Protein AF-A0A5D4G342-F1 (afdb_monomer)

Secondary structure (DSSP, 8-state):
---------------------------------------------------S-PPTT--HHHHHHHHHHHHHHHTPPPSSTTTT-TTHHHHHHHHHT-SSEEEEE--TT--S-EEEEEE-GGG-SEEE--GGGT--EEEEEE-SS--S-HHHHHHHHHHHHTTPPTT-EES-----S-PPPGGGTS-TT--PPEEE-SSSGGG--HHHHT-HHHHHHHHHHHTTPPPEEEEPSSSSSEEEEE--SSSEEEEEEB-S-HHHHHHHHHHHHHTT--SSSTT-EEEEEEEETTEEEEEEEE-TTS-GGGGHHHHHHHHHHHHHHHH-------HHHHHHHHHHHHTBPPP-

Nearest PDB structures (foldseek):
  1xkp-assembly1_B  TM=5.620E-01  e=3.526E-02  Yersinia pestis
  4akx-assembly1_A  TM=5.162E-01  e=2.508E-01  Pseudomonas aeruginosa
  5oxg-assembly1_A  TM=5.882E-01  e=4.216E-01  Homo sapiens
  7c2v-assembly1_C  TM=6.005E-01  e=5.013E-01  Homo sapiens
  3my0-assembly13_M  TM=6.321E-01  e=8.426E-01  Homo sapiens

Solvent-accessible surface area (backbone atoms only — not comparable to full-atom values): 20408 Å² total; per-residue (Å²): 133,84,79,90,81,86,86,90,83,90,88,87,90,86,90,86,85,80,92,87,82,88,84,90,86,82,89,89,87,86,84,85,88,84,82,92,76,88,75,89,75,81,79,74,78,77,74,78,89,77,87,78,88,67,66,90,93,50,53,74,67,52,51,54,48,50,52,51,48,51,53,49,57,73,68,51,62,58,60,43,57,41,78,78,32,69,43,28,33,48,55,52,38,35,41,70,68,49,68,38,37,38,29,64,48,73,46,66,86,52,97,62,62,32,30,44,28,14,56,39,84,92,27,22,16,27,37,24,36,36,63,93,79,69,39,38,35,40,34,30,59,30,45,79,63,72,56,75,34,65,39,47,19,51,20,27,36,56,58,50,54,64,72,55,49,62,58,36,72,38,66,73,31,52,54,87,82,80,54,65,62,45,70,73,36,31,66,39,76,52,79,63,71,72,49,72,40,84,49,66,67,87,73,60,47,79,74,47,66,74,33,69,71,55,43,57,53,47,50,59,52,34,76,68,45,52,54,61,47,75,45,66,72,82,52,83,50,32,40,33,33,38,38,84,78,87,45,14,33,39,43,32,27,35,81,54,57,51,67,57,45,49,52,11,52,10,46,37,40,50,72,71,55,58,43,47,52,89,79,40,39,65,65,32,30,34,69,56,69,64,27,34,29,47,31,29,40,33,65,60,89,55,64,66,65,73,46,29,66,20,46,35,54,39,40,53,52,40,52,55,40,58,70,55,78,76,88,66,75,52,76,56,26,49,51,30,35,53,51,48,61,73,35,51,48,84,83,130

Structure (mmCIF, N/CA/C/O backbone):
data_AF-A0A5D4G342-F1
#
_entry.id   AF-A0A5D4G342-F1
#
loop_
_atom_site.group_PDB
_atom_site.id
_atom_site.type_symbol
_atom_site.label_atom_id
_atom_site.label_alt_id
_atom_site.label_comp_id
_atom_site.label_asym_id
_atom_site.label_entity_id
_atom_site.label_seq_id
_atom_site.pdbx_PDB_ins_code
_atom_site.Cartn_x
_atom_site.Cartn_y
_atom_site.Cartn_z
_atom_site.occupancy
_atom_site.B_iso_or_equiv
_atom_site.auth_seq_id
_atom_site.auth_comp_id
_atom_site.auth_asym_id
_atom_site.auth_atom_id
_atom_site.pdbx_PDB_model_num
ATOM 1 N N . MET A 1 1 ? 35.944 14.560 61.838 1.00 39.38 1 MET A N 1
ATOM 2 C CA . MET A 1 1 ? 37.005 15.108 60.966 1.00 39.38 1 MET A CA 1
ATOM 3 C C . MET A 1 1 ? 36.463 15.002 59.551 1.00 39.38 1 MET A C 1
ATOM 5 O O . MET A 1 1 ? 36.270 13.889 59.100 1.00 39.38 1 MET A O 1
ATOM 9 N N . GLY A 1 2 ? 35.846 16.051 59.004 1.00 36.53 2 GLY A N 1
ATOM 10 C CA . GLY A 1 2 ? 36.540 17.198 58.395 1.00 36.53 2 GLY A CA 1
ATOM 11 C C . GLY A 1 2 ? 36.906 16.783 56.964 1.00 36.53 2 GLY A C 1
ATOM 12 O O . GLY A 1 2 ? 37.581 15.782 56.805 1.00 36.53 2 GLY A O 1
ATOM 13 N N . GLY A 1 3 ? 36.445 17.389 55.881 1.00 31.03 3 GLY A N 1
ATOM 14 C CA . GLY A 1 3 ? 36.008 18.755 55.665 1.00 31.03 3 GLY A CA 1
ATOM 15 C C . GLY A 1 3 ? 36.681 19.211 54.369 1.00 31.03 3 GLY A C 1
ATOM 16 O O . GLY A 1 3 ? 37.895 19.319 54.345 1.00 31.03 3 GLY A O 1
ATOM 17 N N . ASP A 1 4 ? 35.863 19.449 53.346 1.00 32.59 4 ASP A N 1
ATOM 18 C CA . ASP A 1 4 ? 35.919 20.607 52.447 1.00 32.59 4 ASP A CA 1
ATOM 19 C C . ASP A 1 4 ? 37.114 20.840 51.473 1.00 32.59 4 ASP A C 1
ATOM 21 O O . ASP A 1 4 ? 38.287 20.699 51.801 1.00 32.59 4 ASP A O 1
ATOM 25 N N . LYS A 1 5 ? 36.729 21.388 50.305 1.00 34.03 5 LYS A N 1
ATOM 26 C CA . LYS A 1 5 ? 37.470 22.247 49.344 1.00 34.03 5 LYS A CA 1
ATOM 27 C C . LYS A 1 5 ? 38.291 21.668 48.168 1.00 34.03 5 LYS A C 1
ATOM 29 O O . LYS A 1 5 ? 39.434 21.247 48.284 1.00 34.03 5 LYS A O 1
ATOM 34 N N . LEU A 1 6 ? 37.703 21.887 46.980 1.00 37.81 6 LEU A N 1
ATOM 35 C CA . LEU A 1 6 ? 38.266 22.475 45.736 1.00 37.81 6 LEU A CA 1
ATOM 36 C C . LEU A 1 6 ? 39.503 23.394 45.939 1.00 37.81 6 LEU A C 1
ATOM 38 O O . LEU A 1 6 ? 39.528 24.090 46.958 1.00 37.81 6 LEU A O 1
ATOM 42 N N . PRO A 1 7 ? 40.438 23.567 44.957 1.00 45.03 7 PRO A N 1
ATOM 43 C CA . PRO A 1 7 ? 40.167 24.430 43.780 1.00 45.03 7 PRO A CA 1
ATOM 44 C C . PRO A 1 7 ? 40.971 24.242 42.453 1.00 45.03 7 PRO A C 1
ATOM 46 O O . PRO A 1 7 ? 42.112 23.811 42.435 1.00 45.03 7 PRO A O 1
ATOM 49 N N . ARG A 1 8 ? 40.337 24.744 41.371 1.00 30.75 8 ARG A N 1
ATOM 50 C CA . ARG A 1 8 ? 40.802 25.626 40.255 1.00 30.75 8 ARG A CA 1
ATOM 51 C C . ARG A 1 8 ? 41.994 25.275 39.328 1.00 30.75 8 ARG A C 1
ATOM 53 O O . ARG A 1 8 ? 43.126 25.164 39.772 1.00 30.75 8 ARG A O 1
ATOM 60 N N . GLY A 1 9 ? 41.740 25.479 38.020 1.00 29.52 9 GLY A N 1
ATOM 61 C CA . GLY A 1 9 ? 42.645 26.163 37.065 1.00 29.52 9 GLY A CA 1
ATOM 62 C C . GLY A 1 9 ? 42.636 25.597 35.630 1.00 29.52 9 GLY A C 1
ATOM 63 O O . GLY A 1 9 ? 43.302 24.606 35.395 1.00 29.52 9 GLY A O 1
ATOM 64 N N . GLY A 1 10 ? 41.831 26.134 34.692 1.00 28.22 10 GLY A N 1
ATOM 65 C CA . GLY A 1 10 ? 42.286 26.925 33.510 1.00 28.22 10 GLY A CA 1
ATOM 66 C C . GLY A 1 10 ? 42.326 26.056 32.227 1.00 28.22 10 GLY A C 1
ATOM 67 O O . GLY A 1 10 ? 42.572 24.871 32.347 1.00 28.22 10 GLY A O 1
ATOM 68 N N . CYS A 1 11 ? 42.095 26.468 30.972 1.00 26.95 11 CYS A N 1
ATOM 69 C CA . CYS A 1 11 ? 41.910 27.741 30.260 1.00 26.95 11 CYS A CA 1
ATOM 70 C C . CYS A 1 11 ? 41.401 27.413 28.816 1.00 26.95 11 CYS A C 1
ATOM 72 O O . CYS A 1 11 ? 41.626 26.296 28.358 1.00 26.95 11 CYS A O 1
ATOM 74 N N . GLY A 1 12 ? 40.786 28.361 28.082 1.00 28.66 12 GLY A N 1
ATOM 75 C CA . GLY A 1 12 ? 40.505 28.248 26.625 1.00 28.66 12 GLY A CA 1
ATOM 76 C C . GLY A 1 12 ? 39.089 28.689 26.199 1.00 28.66 12 GLY A C 1
ATOM 77 O O . GLY A 1 12 ? 38.208 27.851 26.087 1.00 28.66 12 GLY A O 1
ATOM 78 N N . LEU A 1 13 ? 38.715 29.975 26.206 1.00 29.16 13 LEU A N 1
ATOM 79 C CA . LEU A 1 13 ? 38.946 31.041 25.205 1.00 29.16 13 LEU A CA 1
ATOM 80 C C . LEU A 1 13 ? 38.132 30.908 23.891 1.00 29.16 13 LEU A C 1
ATOM 82 O O . LEU A 1 13 ? 38.508 30.150 23.009 1.00 29.16 13 LEU A O 1
ATOM 86 N N . ALA A 1 14 ? 37.096 31.742 23.713 1.00 31.20 14 ALA A N 1
ATOM 87 C CA . ALA A 1 14 ? 36.695 32.294 22.408 1.00 31.20 14 ALA A CA 1
ATOM 88 C C . ALA A 1 14 ? 35.805 33.539 22.586 1.00 31.20 14 ALA A C 1
ATOM 90 O O . ALA A 1 14 ? 34.925 33.588 23.443 1.00 31.20 14 ALA A O 1
ATOM 91 N N . ALA A 1 15 ? 36.101 34.566 21.794 1.00 31.34 15 ALA A N 1
ATOM 92 C CA . ALA A 1 15 ? 35.833 35.972 22.055 1.00 31.34 15 ALA A CA 1
ATOM 93 C C . ALA A 1 15 ? 34.436 36.475 21.641 1.00 31.34 15 ALA A C 1
ATOM 95 O O . ALA A 1 15 ? 33.873 36.087 20.622 1.00 31.34 15 ALA A O 1
ATOM 96 N N . LYS A 1 16 ? 33.953 37.461 22.407 1.00 31.47 16 LYS A N 1
ATOM 97 C CA . LYS A 1 16 ? 32.873 38.404 22.087 1.00 31.47 16 LYS A CA 1
ATOM 98 C C . LYS A 1 16 ? 33.498 39.799 22.001 1.00 31.47 16 LYS A C 1
ATOM 100 O O . LYS A 1 16 ? 34.091 40.232 22.980 1.00 31.47 16 LYS A O 1
ATOM 105 N N . LEU A 1 17 ? 33.320 40.511 20.892 1.00 32.34 17 LEU A N 1
ATOM 106 C CA . LEU A 1 17 ? 33.540 41.960 20.725 1.00 32.34 17 LEU A CA 1
ATOM 107 C C . LEU A 1 17 ? 32.632 42.377 19.551 1.00 32.34 17 LEU A C 1
ATOM 109 O O . LEU A 1 17 ? 32.597 41.690 18.542 1.00 32.34 17 LEU A O 1
ATOM 113 N N . GLY A 1 18 ? 31.796 43.411 19.583 1.00 29.30 18 GLY A N 1
ATOM 114 C CA . GLY A 1 18 ? 31.825 44.631 20.380 1.00 29.30 18 GLY A CA 1
ATOM 115 C C . GLY A 1 18 ? 31.893 45.823 19.418 1.00 29.30 18 GLY A C 1
ATOM 116 O O . GLY A 1 18 ? 32.952 46.122 18.885 1.00 29.30 18 GLY A O 1
ATOM 117 N N . ARG A 1 19 ? 30.751 46.483 19.167 1.00 32.22 19 ARG A N 1
ATOM 118 C CA . ARG A 1 19 ? 30.629 47.741 18.396 1.00 32.22 19 ARG A CA 1
ATOM 119 C C . ARG A 1 19 ? 31.583 48.823 18.924 1.00 32.22 19 ARG A C 1
ATOM 121 O O . ARG A 1 19 ? 31.608 49.021 20.135 1.00 32.22 19 ARG A O 1
ATOM 128 N N . ARG A 1 20 ? 32.120 49.681 18.040 1.00 29.53 20 ARG A N 1
ATOM 129 C CA . ARG A 1 20 ? 32.077 51.154 18.206 1.00 29.53 20 ARG A CA 1
ATOM 130 C C . ARG A 1 20 ? 32.478 51.931 16.945 1.00 29.53 20 ARG A C 1
ATOM 132 O O . ARG A 1 20 ? 33.149 51.426 16.059 1.00 29.53 20 ARG A O 1
ATOM 139 N N . ARG A 1 21 ? 31.948 53.155 16.904 1.00 29.44 21 ARG A N 1
ATOM 140 C CA . ARG A 1 21 ? 31.953 54.173 15.847 1.00 29.44 21 ARG A CA 1
ATOM 141 C C . ARG A 1 21 ? 33.219 55.041 15.879 1.00 29.44 21 ARG A C 1
ATOM 143 O O . ARG A 1 21 ? 33.689 55.345 16.967 1.00 29.44 21 ARG A O 1
ATOM 150 N N . GLY A 1 22 ? 33.541 55.610 14.713 1.00 27.33 22 GLY A N 1
ATOM 151 C CA . GLY A 1 22 ? 33.894 57.029 14.545 1.00 27.33 22 GLY A CA 1
ATOM 152 C C . GLY A 1 22 ? 35.383 57.383 14.571 1.00 27.33 22 GLY A C 1
ATOM 153 O O . GLY A 1 22 ? 36.101 56.963 15.467 1.00 27.33 22 GLY A O 1
ATOM 154 N N . GLY A 1 23 ? 35.815 58.225 13.624 1.00 27.91 23 GLY A N 1
ATOM 155 C CA . GLY A 1 23 ? 37.120 58.891 13.697 1.00 27.91 23 GLY A CA 1
ATOM 156 C C . GLY A 1 23 ? 37.683 59.382 12.363 1.00 27.91 23 GLY A C 1
ATOM 157 O O . GLY A 1 23 ? 38.411 58.667 11.697 1.00 27.91 23 GLY A O 1
ATOM 158 N N . SER A 1 24 ? 37.324 60.617 12.027 1.00 29.62 24 SER A N 1
ATOM 159 C CA . SER A 1 24 ? 37.907 61.594 11.088 1.00 29.62 24 SER A CA 1
ATOM 160 C C . SER A 1 24 ? 39.421 61.586 10.785 1.00 29.62 24 SER A C 1
ATOM 162 O O . SER A 1 24 ? 40.240 61.370 11.673 1.00 29.62 24 SER A O 1
ATOM 164 N N . GLY A 1 25 ? 39.752 62.089 9.587 1.00 27.88 25 GLY A N 1
ATOM 165 C CA . GLY A 1 25 ? 41.025 62.725 9.194 1.00 27.88 25 GLY A CA 1
ATOM 166 C C . GLY A 1 25 ? 41.316 62.453 7.710 1.00 27.88 25 GLY A C 1
ATOM 167 O O . GLY A 1 25 ? 41.029 61.363 7.244 1.00 27.88 25 GLY A O 1
ATOM 168 N N . LEU A 1 26 ? 41.843 63.331 6.860 1.00 28.28 26 LEU A N 1
ATOM 169 C CA . LEU A 1 26 ? 42.228 64.735 6.921 1.00 28.28 26 LEU A CA 1
ATOM 170 C C . LEU A 1 26 ? 42.349 65.213 5.452 1.00 28.28 26 LEU A C 1
ATOM 172 O O . LEU A 1 26 ? 42.608 64.433 4.540 1.00 28.28 26 LEU A O 1
ATOM 176 N N . VAL A 1 27 ? 42.134 66.508 5.262 1.00 28.78 27 VAL A N 1
ATOM 177 C CA . VAL A 1 27 ? 42.169 67.323 4.039 1.00 28.78 27 VAL A CA 1
ATOM 178 C C . VAL A 1 27 ? 43.527 67.321 3.320 1.00 28.78 27 VAL A C 1
ATOM 180 O O . VAL A 1 27 ? 44.551 67.397 3.986 1.00 28.78 27 VAL A O 1
ATOM 183 N N . LEU A 1 28 ? 43.523 67.434 1.980 1.00 27.17 28 LEU A N 1
ATOM 184 C CA . LEU A 1 28 ? 44.531 68.190 1.214 1.00 27.17 28 LEU A CA 1
ATOM 185 C C . LEU A 1 28 ? 43.895 68.818 -0.047 1.00 27.17 28 LEU A C 1
ATOM 187 O O . LEU A 1 28 ? 43.311 68.149 -0.892 1.00 27.17 28 LEU A O 1
ATOM 191 N N . ARG A 1 29 ? 43.992 70.149 -0.114 1.00 26.84 29 ARG A N 1
ATOM 192 C CA . ARG A 1 29 ? 43.545 71.098 -1.154 1.00 26.84 29 ARG A CA 1
ATOM 193 C C . ARG A 1 29 ? 44.849 71.620 -1.790 1.00 26.84 29 ARG A C 1
ATOM 195 O O . ARG A 1 29 ? 45.792 71.855 -1.047 1.00 26.84 29 ARG A O 1
ATOM 202 N N . TRP A 1 30 ? 45.036 71.741 -3.103 1.00 26.97 30 TRP A N 1
ATOM 203 C CA . TRP A 1 30 ? 44.614 72.843 -3.984 1.00 26.97 30 TRP A CA 1
ATOM 204 C C . TRP A 1 30 ? 45.249 72.611 -5.369 1.00 26.97 30 TRP A C 1
ATOM 206 O O . TRP A 1 30 ? 46.401 72.195 -5.439 1.00 26.97 30 TRP A O 1
ATOM 216 N N . GLY A 1 31 ? 44.585 73.024 -6.451 1.00 27.52 31 GLY A N 1
ATOM 217 C CA . GLY A 1 31 ? 45.226 73.141 -7.766 1.00 27.52 31 GLY A CA 1
ATOM 218 C C . GLY A 1 31 ? 44.284 73.673 -8.839 1.00 27.52 31 GLY A C 1
ATOM 219 O O . GLY A 1 31 ? 43.362 72.988 -9.247 1.00 27.52 31 GLY A O 1
ATOM 220 N N . ARG A 1 32 ? 44.494 74.927 -9.236 1.00 31.27 32 ARG A N 1
ATOM 221 C CA . ARG A 1 32 ? 43.650 75.781 -10.085 1.00 31.27 32 ARG A CA 1
ATOM 222 C C . ARG A 1 32 ? 43.421 75.257 -11.517 1.00 31.27 32 ARG A C 1
ATOM 224 O O . ARG A 1 32 ? 44.376 74.926 -12.198 1.00 31.27 32 ARG A O 1
ATOM 231 N N . GLY A 1 33 ? 42.164 75.367 -11.962 1.00 28.83 33 GLY A N 1
ATOM 232 C CA . GLY A 1 33 ? 41.741 76.044 -13.198 1.00 28.83 33 GLY A CA 1
ATOM 233 C C . GLY A 1 33 ? 42.133 75.452 -14.553 1.00 28.83 33 GLY A C 1
ATOM 234 O O . GLY A 1 33 ? 43.283 75.557 -14.945 1.00 28.83 33 GLY A O 1
ATOM 235 N N . LEU A 1 34 ? 41.140 75.008 -15.333 1.00 32.22 34 LEU A N 1
ATOM 236 C CA . LEU A 1 34 ? 41.034 75.315 -16.767 1.00 32.22 34 LEU A CA 1
ATOM 237 C C . LEU A 1 34 ? 39.662 74.913 -17.333 1.00 32.22 34 LEU A C 1
ATOM 239 O O . LEU A 1 34 ? 38.942 74.082 -16.792 1.00 32.22 34 LEU A O 1
ATOM 243 N N . SER A 1 35 ? 39.318 75.636 -18.392 1.00 31.62 35 SER A N 1
ATOM 244 C CA . SER A 1 35 ? 38.003 75.907 -18.964 1.00 31.62 35 SER A CA 1
ATOM 245 C C . SER A 1 35 ? 37.305 74.720 -19.639 1.00 31.62 35 SER A C 1
ATOM 247 O O . SER A 1 35 ? 37.927 73.829 -20.214 1.00 31.62 35 SER A O 1
ATOM 249 N N . VAL A 1 36 ? 35.974 74.801 -19.619 1.00 36.84 36 VAL A N 1
ATOM 250 C CA . VAL A 1 36 ? 34.997 73.965 -20.315 1.00 36.84 36 VAL A CA 1
ATOM 251 C C . VAL A 1 36 ? 35.250 73.966 -21.828 1.00 36.84 36 VAL A C 1
ATOM 253 O O . VAL A 1 36 ? 35.180 75.003 -22.485 1.00 36.84 36 VAL A O 1
ATOM 256 N N . ARG A 1 37 ? 35.424 72.77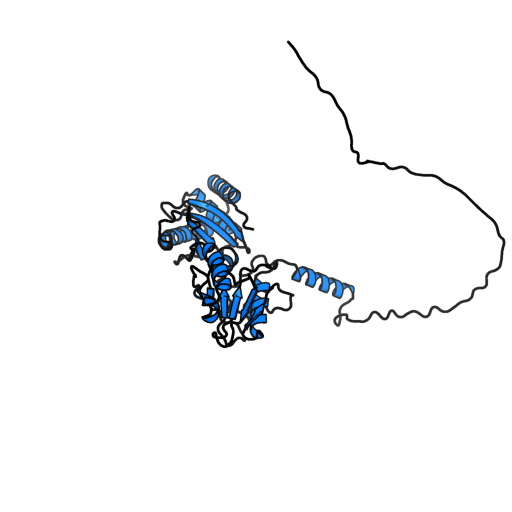5 -22.412 1.00 33.19 37 ARG A N 1
ATOM 257 C CA . ARG A 1 37 ? 35.037 72.505 -23.803 1.00 33.19 37 ARG A CA 1
ATOM 258 C C . ARG A 1 37 ? 34.112 71.299 -23.841 1.00 33.19 37 ARG A C 1
ATOM 260 O O . ARG A 1 37 ? 34.504 70.163 -23.601 1.00 33.19 37 ARG A O 1
ATOM 267 N N . GLN A 1 38 ? 32.857 71.600 -24.136 1.00 39.16 38 GLN A N 1
ATOM 268 C CA . GLN A 1 38 ? 31.782 70.660 -24.387 1.00 39.16 38 GLN A CA 1
ATOM 269 C C . GLN A 1 38 ? 32.051 69.927 -25.707 1.00 39.16 38 GLN A C 1
ATOM 271 O O . GLN A 1 38 ? 31.844 70.487 -26.781 1.00 39.16 38 GLN A O 1
ATOM 276 N N . VAL A 1 39 ? 32.499 68.673 -25.635 1.00 32.50 39 VAL A N 1
ATOM 277 C CA . VAL A 1 39 ? 32.471 67.755 -26.780 1.00 32.50 39 VAL A CA 1
ATOM 278 C C . VAL A 1 39 ? 31.21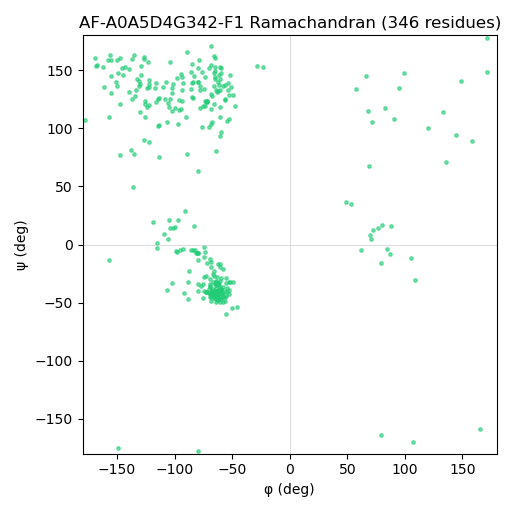6 66.899 -26.644 1.00 32.50 39 VAL A C 1
ATOM 280 O O . VAL A 1 39 ? 31.144 65.993 -25.817 1.00 32.50 39 VAL A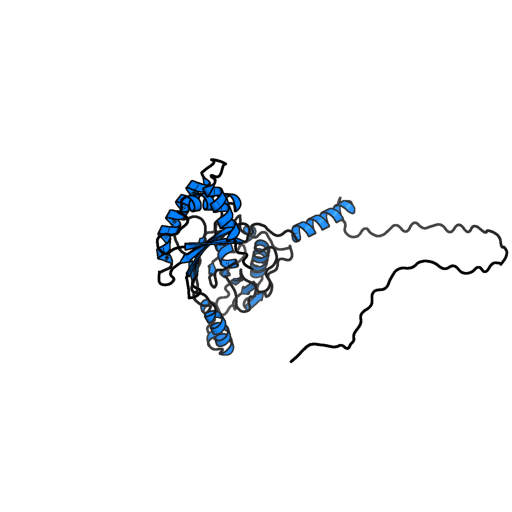 O 1
ATOM 283 N N . ARG A 1 40 ? 30.193 67.212 -27.447 1.00 38.66 40 ARG A N 1
ATOM 284 C CA . ARG A 1 40 ? 29.076 66.298 -27.708 1.00 38.66 40 ARG A CA 1
ATOM 285 C C . ARG A 1 40 ? 29.626 65.122 -28.515 1.00 38.66 40 ARG A C 1
ATOM 287 O O . ARG A 1 40 ? 29.873 65.275 -29.706 1.00 38.66 40 ARG A O 1
ATOM 294 N N . ILE A 1 41 ? 29.781 63.965 -27.879 1.00 35.53 41 ILE A N 1
ATOM 295 C CA . ILE A 1 41 ? 29.834 62.683 -28.584 1.00 35.53 41 ILE A CA 1
ATOM 296 C C . ILE A 1 41 ? 28.468 62.031 -28.394 1.00 35.53 41 ILE A C 1
ATOM 298 O O . ILE A 1 41 ? 28.028 61.754 -27.279 1.00 35.53 41 ILE A O 1
ATOM 302 N N . SER A 1 42 ? 27.777 61.889 -29.515 1.00 34.81 42 SER A N 1
ATOM 303 C CA . SER A 1 42 ? 26.490 61.237 -29.708 1.00 34.81 42 SER A CA 1
ATOM 304 C C . SER A 1 42 ? 26.457 59.868 -29.025 1.00 34.81 42 SER A C 1
ATOM 306 O O . SER A 1 42 ? 27.217 58.965 -29.374 1.00 34.81 42 SER A O 1
ATOM 308 N N . SER A 1 43 ? 25.545 59.686 -28.068 1.00 35.16 43 SER A N 1
ATOM 309 C CA . SER A 1 43 ? 25.217 58.360 -27.561 1.00 35.16 43 SER A CA 1
ATOM 310 C C . SER A 1 43 ? 24.466 57.603 -28.655 1.00 35.16 43 SER A C 1
ATOM 312 O O . SER A 1 43 ? 23.276 57.801 -28.891 1.00 35.16 43 SER A O 1
ATOM 314 N N . VAL A 1 44 ? 25.167 56.711 -29.353 1.00 38.97 44 VAL A N 1
ATOM 315 C CA . VAL A 1 44 ? 24.503 55.639 -30.093 1.00 38.97 44 VAL A CA 1
ATOM 316 C C . VAL A 1 44 ? 23.747 54.824 -29.051 1.00 38.97 44 VAL A C 1
ATOM 318 O O . VAL A 1 44 ? 24.355 54.164 -28.206 1.00 38.97 44 VAL A O 1
ATOM 321 N N . ALA A 1 45 ? 22.418 54.913 -29.067 1.00 39.78 45 ALA A N 1
ATOM 322 C CA . ALA A 1 45 ? 21.570 54.056 -28.261 1.00 39.78 45 ALA A CA 1
ATOM 323 C C . ALA A 1 45 ? 21.937 52.603 -28.586 1.00 39.78 45 ALA A C 1
ATOM 325 O O . ALA A 1 45 ? 21.613 52.094 -29.661 1.00 39.78 45 ALA A O 1
ATOM 326 N N . LYS A 1 46 ? 22.636 51.928 -27.664 1.00 39.91 46 LYS A N 1
ATOM 327 C CA . LYS A 1 46 ? 22.777 50.473 -27.689 1.00 39.91 46 LYS A CA 1
ATOM 328 C C . LYS A 1 46 ? 21.364 49.909 -27.580 1.00 39.91 46 LYS A C 1
ATOM 330 O O . LYS A 1 46 ? 20.835 49.748 -26.482 1.00 39.91 46 LYS A O 1
ATOM 335 N N . LYS A 1 47 ? 20.737 49.632 -28.729 1.00 38.56 47 LYS A N 1
ATOM 336 C CA . LYS A 1 47 ? 19.570 48.754 -28.815 1.00 38.56 47 LYS A CA 1
ATOM 337 C C . LYS A 1 47 ? 19.982 47.466 -28.114 1.00 38.56 47 LYS A C 1
ATOM 339 O O . LYS A 1 47 ? 20.854 46.743 -28.589 1.00 38.56 47 LYS A O 1
ATOM 344 N N . ASN A 1 48 ? 19.413 47.247 -26.933 1.00 45.12 48 ASN A N 1
ATOM 345 C CA . ASN A 1 48 ? 19.630 46.059 -26.127 1.00 45.12 48 ASN A CA 1
ATOM 346 C C . ASN A 1 48 ? 19.189 44.848 -26.964 1.00 45.12 48 ASN A C 1
ATOM 348 O O . ASN A 1 48 ? 18.003 44.526 -27.017 1.00 45.12 48 ASN A O 1
ATOM 352 N N . LYS A 1 49 ? 20.142 44.188 -27.633 1.00 49.88 49 LYS A N 1
ATOM 353 C CA . LYS A 1 49 ? 19.995 42.827 -28.160 1.00 49.88 49 LYS A CA 1
ATOM 354 C C . LYS A 1 49 ? 19.821 41.890 -26.960 1.00 49.88 49 LYS A C 1
ATOM 356 O O . LYS A 1 49 ? 20.773 41.299 -26.474 1.00 49.88 49 LYS A O 1
ATOM 361 N N . LYS A 1 50 ? 18.606 41.831 -26.423 1.00 47.03 50 LYS A N 1
ATOM 362 C CA . LYS A 1 50 ? 18.157 40.814 -25.460 1.00 47.03 50 LYS A CA 1
ATOM 363 C C . LYS A 1 50 ? 16.759 40.348 -25.851 1.00 47.03 50 LYS A C 1
ATOM 365 O O . LYS A 1 50 ? 15.830 40.402 -25.049 1.00 47.03 50 LYS A O 1
ATOM 370 N N . ASN A 1 51 ? 16.602 40.015 -27.126 1.00 49.94 51 ASN A N 1
ATOM 371 C CA . ASN A 1 51 ? 15.434 39.314 -27.632 1.00 49.94 51 ASN A CA 1
ATOM 372 C C . ASN A 1 51 ? 15.926 37.946 -28.091 1.00 49.94 51 ASN A C 1
ATOM 374 O O . ASN A 1 51 ? 16.192 37.749 -29.269 1.00 49.94 51 ASN A O 1
ATOM 378 N N . GLN A 1 52 ? 16.201 37.078 -27.126 1.00 53.28 52 GLN A N 1
ATOM 379 C CA . GLN A 1 52 ? 16.373 35.657 -27.377 1.00 53.28 52 GLN A CA 1
ATOM 380 C C . GLN A 1 52 ? 15.479 34.964 -26.351 1.00 53.28 52 GLN A C 1
ATOM 382 O O . GLN A 1 52 ? 15.627 35.178 -25.147 1.00 53.28 52 GLN A O 1
ATOM 387 N N . ASP A 1 53 ? 14.467 34.312 -26.916 1.00 57.12 53 ASP A N 1
ATOM 388 C CA . ASP A 1 53 ? 13.548 33.330 -26.346 1.00 57.12 53 ASP A CA 1
ATOM 389 C C . ASP A 1 53 ? 12.540 33.832 -25.303 1.00 57.12 53 ASP A C 1
ATOM 391 O O . ASP A 1 53 ? 12.561 33.490 -24.124 1.00 57.12 53 ASP A O 1
ATOM 395 N N . LEU A 1 54 ? 11.598 34.653 -25.775 1.00 54.94 54 LEU A N 1
ATOM 396 C CA . LEU A 1 54 ? 10.295 34.834 -25.131 1.00 54.94 54 LEU A CA 1
ATOM 397 C C . LEU A 1 54 ? 9.262 34.025 -25.933 1.00 54.94 54 LEU A C 1
ATOM 399 O O . LEU A 1 54 ? 9.231 34.198 -27.153 1.00 54.94 54 LEU A O 1
ATOM 403 N N . PRO A 1 55 ? 8.417 33.193 -25.293 1.00 59.88 55 PRO A N 1
ATOM 404 C CA . PRO A 1 55 ? 7.266 32.580 -25.956 1.00 59.88 55 PRO A CA 1
ATOM 405 C C . PRO A 1 55 ? 6.403 33.660 -26.622 1.00 59.88 55 PRO A C 1
ATOM 407 O O . PRO A 1 55 ? 6.224 34.742 -26.044 1.00 59.88 55 PRO A O 1
ATOM 410 N N . GLU A 1 56 ? 5.905 33.399 -27.835 1.00 61.59 56 GLU A N 1
ATOM 411 C CA . GLU A 1 56 ? 5.171 34.396 -28.622 1.00 61.59 56 GLU A CA 1
ATOM 412 C C . GLU A 1 56 ? 4.022 35.022 -27.810 1.00 61.59 56 GLU A C 1
ATOM 414 O O . GLU A 1 56 ? 3.219 34.338 -27.181 1.00 61.59 56 GLU A O 1
ATOM 419 N N . GLY A 1 57 ? 3.970 36.357 -27.782 1.00 65.50 57 GLY A N 1
ATOM 420 C CA . GLY A 1 57 ? 2.899 37.121 -27.133 1.00 65.50 57 GLY A CA 1
ATOM 421 C C . GLY A 1 57 ? 3.069 37.427 -25.636 1.00 65.50 57 GLY A C 1
ATOM 422 O O . GLY A 1 57 ? 2.311 38.246 -25.116 1.00 65.50 57 GLY A O 1
ATOM 423 N N . MET A 1 58 ? 4.061 36.869 -24.927 1.00 66.50 58 MET A N 1
ATOM 424 C CA . MET A 1 58 ? 4.252 37.154 -23.494 1.00 66.50 58 MET A CA 1
ATOM 425 C C . MET A 1 58 ? 5.235 38.299 -23.212 1.00 66.50 58 MET A C 1
ATOM 427 O O . MET A 1 58 ? 6.371 38.332 -23.689 1.00 66.50 58 MET A O 1
ATOM 431 N N . SER A 1 59 ? 4.847 39.223 -22.324 1.00 78.69 59 SER A N 1
ATOM 432 C CA . SER A 1 59 ? 5.797 40.184 -21.751 1.00 78.69 59 SER A CA 1
ATOM 433 C C . SER A 1 59 ? 6.845 39.465 -20.887 1.00 78.69 59 SER A C 1
ATOM 435 O O . SER A 1 59 ? 6.564 38.447 -20.257 1.00 78.69 59 SER A O 1
ATOM 437 N N . ARG A 1 60 ? 8.054 40.029 -20.748 1.00 72.56 60 ARG A N 1
ATOM 438 C CA . ARG A 1 60 ? 9.130 39.457 -19.902 1.00 72.56 60 ARG A CA 1
ATOM 439 C C . ARG A 1 60 ? 8.700 39.141 -18.467 1.00 72.56 60 ARG A C 1
ATOM 441 O O . ARG A 1 60 ? 9.235 38.223 -17.852 1.00 72.56 60 ARG A O 1
ATOM 448 N N . ARG A 1 61 ? 7.769 39.924 -17.910 1.00 71.25 61 ARG A N 1
ATOM 449 C CA . ARG A 1 61 ? 7.218 39.673 -16.572 1.00 71.25 61 ARG A CA 1
ATOM 450 C C . ARG A 1 61 ? 6.279 38.469 -16.579 1.00 71.25 61 ARG A C 1
ATOM 452 O O . ARG A 1 61 ? 6.384 37.663 -15.666 1.00 71.25 61 ARG A O 1
ATOM 459 N N . GLN A 1 62 ? 5.439 38.319 -17.602 1.00 79.38 62 GLN A N 1
ATOM 460 C CA . GLN A 1 62 ? 4.562 37.156 -17.767 1.00 79.38 62 GLN A CA 1
ATOM 461 C C . GLN A 1 62 ? 5.362 35.876 -18.011 1.00 79.38 62 GLN A C 1
ATOM 463 O O . GLN A 1 62 ? 5.146 34.916 -17.290 1.00 79.38 62 GLN A O 1
ATOM 468 N N . ALA A 1 63 ? 6.363 35.886 -18.898 1.00 78.88 63 ALA A N 1
ATOM 469 C CA . ALA A 1 63 ? 7.227 34.722 -19.123 1.00 78.88 63 ALA A CA 1
ATOM 470 C C . ALA A 1 63 ? 7.991 34.309 -17.849 1.00 78.88 63 ALA A C 1
ATOM 472 O O . ALA A 1 63 ? 8.074 33.132 -17.519 1.00 78.88 63 ALA A O 1
ATOM 473 N N . LYS A 1 64 ? 8.491 35.279 -17.065 1.00 77.19 64 LYS A N 1
ATOM 474 C CA . LYS A 1 64 ? 9.157 35.002 -15.780 1.00 77.19 64 LYS A CA 1
ATOM 475 C C . LYS A 1 64 ? 8.192 34.492 -14.702 1.00 77.19 64 LYS A C 1
ATOM 477 O O . LYS A 1 64 ? 8.594 33.687 -13.867 1.00 77.19 64 LYS A O 1
ATOM 482 N N . LEU A 1 65 ? 6.953 34.984 -14.675 1.00 76.56 65 LEU A N 1
ATOM 483 C CA . LEU A 1 65 ? 5.918 34.504 -13.756 1.00 76.56 65 LEU A CA 1
ATOM 484 C C . LEU A 1 65 ? 5.433 33.106 -14.147 1.00 76.56 65 LEU A C 1
ATOM 486 O O . LEU A 1 65 ? 5.304 32.275 -13.261 1.00 76.56 65 LEU A O 1
ATOM 490 N N . ALA A 1 66 ? 5.256 32.831 -15.440 1.00 77.88 66 ALA A N 1
ATOM 491 C CA . ALA A 1 66 ? 4.918 31.513 -15.967 1.00 77.88 66 ALA A CA 1
ATOM 492 C C . ALA A 1 66 ? 6.036 30.499 -15.695 1.00 77.88 66 ALA A C 1
ATOM 494 O O . ALA A 1 66 ? 5.757 29.428 -15.181 1.00 77.88 66 ALA A O 1
ATOM 495 N N . ALA A 1 67 ? 7.305 30.865 -15.912 1.00 77.75 67 ALA A N 1
ATOM 496 C CA . ALA A 1 67 ? 8.443 30.010 -15.571 1.00 77.75 67 ALA A CA 1
ATOM 497 C C . ALA A 1 67 ? 8.516 29.708 -14.065 1.00 77.75 67 ALA A C 1
ATOM 499 O O . ALA A 1 67 ? 8.743 28.570 -13.680 1.00 77.75 67 ALA A O 1
ATOM 500 N N . ARG A 1 68 ? 8.258 30.701 -13.201 1.00 73.44 68 ARG A N 1
ATOM 501 C CA . ARG A 1 68 ? 8.181 30.490 -11.743 1.00 73.44 68 ARG A CA 1
ATOM 502 C C . ARG A 1 68 ? 6.958 29.687 -11.312 1.00 73.44 68 ARG A C 1
ATOM 504 O O . ARG A 1 68 ? 7.027 28.986 -10.312 1.00 73.44 68 ARG A O 1
ATOM 511 N N . ALA A 1 69 ? 5.833 29.837 -12.004 1.00 73.50 69 ALA A N 1
ATOM 512 C CA . ALA A 1 69 ? 4.637 29.044 -11.755 1.00 73.50 69 ALA A CA 1
ATOM 513 C C . ALA A 1 69 ? 4.870 27.589 -12.172 1.00 73.50 69 ALA A C 1
ATOM 515 O O . ALA A 1 69 ? 4.555 26.701 -11.396 1.00 73.50 69 ALA A O 1
ATOM 516 N N . ALA A 1 70 ? 5.515 27.356 -13.317 1.00 70.75 70 ALA A N 1
ATOM 517 C CA . ALA A 1 70 ? 5.941 26.036 -13.764 1.00 70.75 70 ALA A CA 1
ATOM 518 C C . ALA A 1 70 ? 6.977 25.421 -12.810 1.00 70.75 70 ALA A C 1
ATOM 520 O O . ALA A 1 70 ? 6.850 24.264 -12.448 1.00 70.75 70 ALA A O 1
ATOM 521 N N . GLU A 1 71 ? 7.957 26.191 -12.332 1.00 68.12 71 GLU A N 1
ATOM 522 C CA . GLU A 1 71 ? 8.928 25.738 -11.323 1.00 68.12 71 GLU A CA 1
ATOM 523 C C . GLU A 1 71 ? 8.243 25.375 -9.994 1.00 68.12 71 GLU A C 1
ATOM 525 O O . GLU A 1 71 ? 8.555 24.351 -9.397 1.00 68.12 71 GLU A O 1
ATOM 530 N N . ARG A 1 72 ? 7.263 26.172 -9.546 1.00 65.69 72 ARG A N 1
ATOM 531 C CA . ARG A 1 72 ? 6.464 25.861 -8.350 1.00 65.69 72 ARG A CA 1
ATOM 532 C C . ARG A 1 72 ? 5.565 24.650 -8.535 1.00 65.69 72 ARG A C 1
ATOM 534 O O . ARG A 1 72 ? 5.472 23.867 -7.606 1.00 65.69 72 ARG A O 1
ATOM 541 N N . ALA A 1 73 ? 4.931 24.507 -9.695 1.00 65.25 73 ALA A N 1
ATOM 542 C CA . ALA A 1 73 ? 4.125 23.339 -10.024 1.00 65.25 73 ALA A CA 1
ATOM 543 C C . ALA A 1 73 ? 5.001 22.077 -10.076 1.00 65.25 73 ALA A C 1
ATOM 545 O O . ALA A 1 73 ? 4.634 21.058 -9.513 1.00 65.25 73 ALA A O 1
ATOM 546 N N . LYS A 1 74 ? 6.215 22.170 -10.637 1.00 62.75 74 LYS A N 1
ATOM 547 C CA . LYS A 1 74 ? 7.194 21.071 -10.649 1.00 62.75 74 LYS A CA 1
ATOM 548 C C . LYS A 1 74 ? 7.653 20.647 -9.251 1.00 62.75 74 LYS A C 1
ATOM 550 O O . LYS A 1 74 ? 7.952 19.473 -9.063 1.00 62.75 74 LYS A O 1
ATOM 555 N N . LEU A 1 75 ? 7.724 21.590 -8.308 1.00 63.59 75 LEU A N 1
ATOM 556 C CA . LEU A 1 75 ? 8.115 21.371 -6.907 1.00 63.59 75 LEU A CA 1
ATOM 557 C C . LEU A 1 75 ? 6.923 21.108 -5.971 1.00 63.59 75 LEU A C 1
ATOM 559 O O . LEU A 1 75 ? 7.123 20.908 -4.772 1.00 63.59 75 LEU A O 1
ATOM 563 N N . GLN A 1 76 ? 5.689 21.172 -6.473 1.00 70.62 76 GLN A N 1
ATOM 564 C CA . GLN A 1 76 ? 4.509 20.890 -5.672 1.00 70.62 76 GLN A CA 1
ATOM 565 C C . GLN A 1 76 ? 4.426 19.379 -5.480 1.00 70.62 76 GLN A C 1
ATOM 567 O O . GLN A 1 76 ? 4.348 18.650 -6.461 1.00 70.62 76 GLN A O 1
ATOM 572 N N . ARG A 1 77 ? 4.479 18.935 -4.220 1.00 77.12 77 ARG A N 1
ATOM 573 C CA . ARG A 1 77 ? 4.232 17.537 -3.863 1.00 77.12 77 ARG A CA 1
ATOM 574 C C . ARG A 1 77 ? 2.794 17.172 -4.193 1.00 77.12 77 ARG A C 1
ATOM 576 O O . ARG A 1 77 ? 1.880 17.911 -3.813 1.00 77.12 77 ARG A O 1
ATOM 583 N N . ASP A 1 78 ? 2.621 16.037 -4.848 1.00 80.44 78 ASP A N 1
ATOM 584 C CA . ASP A 1 78 ? 1.329 15.391 -4.976 1.00 80.44 78 ASP A CA 1
ATOM 585 C C . ASP A 1 78 ? 0.858 14.926 -3.594 1.00 80.44 78 ASP A C 1
ATOM 587 O O . ASP A 1 78 ? 1.551 14.190 -2.891 1.00 80.44 78 ASP A O 1
ATOM 591 N N . ALA A 1 79 ? -0.302 15.425 -3.173 1.00 86.00 79 ALA A N 1
ATOM 592 C CA . ALA A 1 79 ? -0.854 15.103 -1.868 1.00 86.00 79 ALA A CA 1
ATOM 593 C C . ALA A 1 79 ? -1.438 13.686 -1.827 1.00 86.00 79 ALA A C 1
ATOM 595 O O . ALA A 1 79 ? -1.466 13.102 -0.748 1.00 86.00 79 ALA A O 1
ATOM 596 N N . ARG A 1 80 ? -1.899 13.150 -2.968 1.00 93.19 80 ARG A N 1
ATOM 597 C CA . ARG A 1 80 ? -2.546 11.836 -3.067 1.00 93.19 80 ARG A CA 1
ATOM 598 C C . ARG A 1 80 ? -2.229 11.194 -4.429 1.00 93.19 80 ARG A C 1
ATOM 600 O O . ARG A 1 80 ? -3.090 11.175 -5.308 1.00 93.19 80 ARG A O 1
ATOM 607 N N . PRO A 1 81 ? -1.003 10.656 -4.588 1.00 93.81 81 PRO A N 1
ATOM 608 C CA . PRO A 1 81 ? -0.449 10.191 -5.861 1.00 93.81 81 PRO A CA 1
ATOM 609 C C . PRO A 1 81 ? -1.340 9.270 -6.692 1.00 93.81 81 PRO A C 1
ATOM 611 O O . PRO A 1 81 ? -1.256 9.279 -7.914 1.00 93.81 81 PRO A O 1
ATOM 614 N N . TYR A 1 82 ? -2.176 8.449 -6.063 1.00 96.44 82 TYR A N 1
ATOM 615 C CA . TYR A 1 82 ? -2.917 7.403 -6.767 1.00 96.44 82 TYR A CA 1
ATOM 616 C C . TYR A 1 82 ? -4.438 7.568 -6.675 1.00 96.44 82 TYR A C 1
ATOM 618 O O . TYR A 1 82 ? -5.149 6.609 -6.946 1.00 96.44 82 TYR A O 1
ATOM 626 N N . ALA A 1 83 ? -4.943 8.768 -6.354 1.00 94.62 83 ALA A N 1
ATOM 627 C CA . ALA A 1 83 ? -6.375 9.031 -6.143 1.00 94.62 83 ALA A CA 1
ATOM 628 C C . ALA A 1 83 ? -7.289 8.572 -7.293 1.00 94.62 83 ALA A C 1
ATOM 630 O O . ALA A 1 83 ? -8.435 8.189 -7.062 1.00 94.62 83 ALA A O 1
ATOM 631 N N . ASP A 1 84 ? -6.784 8.614 -8.527 1.00 93.19 84 ASP A N 1
ATOM 632 C CA . ASP A 1 84 ? -7.546 8.269 -9.728 1.00 93.19 84 ASP A CA 1
ATOM 633 C C . ASP A 1 84 ? -7.546 6.761 -10.047 1.00 93.19 84 ASP A C 1
ATOM 635 O O . ASP A 1 84 ? -8.227 6.340 -10.982 1.00 93.19 84 ASP A O 1
ATOM 639 N N . PHE A 1 85 ? -6.804 5.940 -9.293 1.00 96.75 85 PHE A N 1
ATOM 640 C CA . PHE A 1 85 ? -6.612 4.516 -9.573 1.00 96.75 85 PHE A CA 1
ATOM 641 C C . PHE A 1 85 ? -7.477 3.620 -8.681 1.00 96.75 85 PHE A C 1
ATOM 643 O O . PHE A 1 85 ? -7.492 3.755 -7.460 1.00 96.75 85 PHE A O 1
ATOM 650 N N . ALA A 1 86 ? -8.121 2.613 -9.275 1.00 96.06 86 ALA A N 1
ATOM 651 C CA . ALA A 1 86 ? -8.852 1.576 -8.544 1.00 96.06 86 ALA A CA 1
ATOM 652 C C . ALA A 1 86 ? -7.946 0.824 -7.550 1.00 96.06 86 ALA A C 1
ATOM 654 O O . ALA A 1 86 ? -8.359 0.533 -6.429 1.00 96.06 86 ALA A O 1
ATOM 655 N N . MET A 1 87 ? -6.685 0.593 -7.930 1.00 96.12 87 MET A N 1
ATOM 656 C CA . MET A 1 87 ? -5.652 -0.016 -7.084 1.00 96.12 87 MET A CA 1
ATOM 657 C C . MET A 1 87 ? -4.946 0.973 -6.141 1.00 96.12 87 MET A C 1
ATOM 659 O O . MET A 1 87 ? -3.886 0.643 -5.616 1.00 96.12 87 MET A O 1
ATOM 663 N N . GLU A 1 88 ? -5.477 2.176 -5.894 1.00 97.44 88 GLU A N 1
ATOM 664 C CA . GLU A 1 88 ? -4.834 3.182 -5.032 1.00 97.44 88 GLU A CA 1
ATOM 665 C C . GLU A 1 88 ? -4.314 2.600 -3.713 1.00 97.44 88 GLU A C 1
ATOM 667 O O . GLU A 1 88 ? -3.144 2.755 -3.366 1.00 97.44 88 GLU A O 1
ATOM 672 N N . SER A 1 89 ? -5.197 1.926 -2.972 1.00 97.88 89 SER A N 1
ATOM 673 C CA . SER A 1 89 ? -4.874 1.410 -1.639 1.00 97.88 89 SER A CA 1
ATOM 674 C C . SER A 1 89 ? -3.771 0.354 -1.689 1.00 97.88 89 SER A C 1
ATOM 676 O O . SER A 1 89 ? -2.960 0.253 -0.769 1.00 97.88 89 SER A O 1
ATOM 678 N N . ASP A 1 90 ? -3.725 -0.412 -2.775 1.00 97.44 90 ASP A N 1
ATOM 679 C CA . ASP A 1 90 ? -2.696 -1.409 -3.011 1.00 97.44 90 ASP A CA 1
ATOM 680 C C . ASP A 1 90 ? -1.367 -0.781 -3.420 1.00 97.44 90 ASP A C 1
ATOM 682 O O . ASP A 1 90 ? -0.343 -1.131 -2.843 1.00 97.44 90 ASP A O 1
ATOM 686 N N . LEU A 1 91 ? -1.365 0.182 -4.345 1.00 97.56 91 LEU A N 1
ATOM 687 C CA . LEU A 1 91 ? -0.154 0.903 -4.748 1.00 97.56 91 LEU A CA 1
ATOM 688 C C . LEU A 1 91 ? 0.495 1.607 -3.553 1.00 97.56 91 LEU A C 1
ATOM 690 O O . LEU A 1 91 ? 1.706 1.504 -3.365 1.00 97.56 91 LEU A O 1
ATOM 694 N N . VAL A 1 92 ? -0.313 2.240 -2.695 1.00 97.12 92 VAL A N 1
ATOM 695 C CA . VAL A 1 92 ? 0.158 2.826 -1.433 1.00 97.12 92 VAL A CA 1
ATOM 696 C C . VAL A 1 92 ? 0.774 1.760 -0.523 1.00 97.12 92 VAL A C 1
ATOM 698 O O . VAL A 1 92 ? 1.864 1.967 0.004 1.00 97.12 92 VAL A O 1
ATOM 701 N N . ALA A 1 93 ? 0.124 0.607 -0.340 1.00 97.19 93 ALA A N 1
ATOM 702 C CA . ALA A 1 93 ? 0.661 -0.459 0.506 1.00 97.19 93 ALA A CA 1
ATOM 703 C C . ALA A 1 93 ? 1.990 -1.017 -0.036 1.00 97.19 93 ALA A C 1
ATOM 705 O O . ALA A 1 93 ? 2.963 -1.145 0.716 1.00 97.19 93 ALA A O 1
ATOM 706 N N . LEU A 1 94 ? 2.039 -1.309 -1.340 1.00 96.88 94 LEU A N 1
ATOM 707 C CA . LEU A 1 94 ? 3.222 -1.805 -2.042 1.00 96.88 94 LEU A CA 1
ATOM 708 C C . LEU A 1 94 ? 4.394 -0.829 -1.954 1.00 96.88 94 LEU A C 1
ATOM 710 O O . LEU A 1 94 ? 5.537 -1.250 -1.785 1.00 96.88 94 LEU A O 1
ATOM 714 N N . GLN A 1 95 ? 4.115 0.469 -2.023 1.00 95.44 95 GLN A N 1
ATOM 715 C CA . GLN A 1 95 ? 5.133 1.500 -1.914 1.00 95.44 95 GLN A CA 1
ATOM 716 C C . GLN A 1 95 ? 5.629 1.709 -0.477 1.00 95.44 95 GLN A C 1
ATOM 718 O O . GLN A 1 95 ? 6.800 2.010 -0.285 1.00 95.44 95 GLN A O 1
ATOM 723 N N . GLU A 1 96 ? 4.778 1.557 0.535 1.00 94.12 96 GLU A N 1
ATOM 724 C CA . GLU A 1 96 ? 5.116 2.039 1.881 1.00 94.12 96 GLU A CA 1
ATOM 725 C C . GLU A 1 96 ? 5.565 0.951 2.849 1.00 94.12 96 GLU A C 1
ATOM 727 O O . GLU A 1 96 ? 6.344 1.225 3.764 1.00 94.12 96 GLU A O 1
ATOM 732 N N . PHE A 1 97 ? 5.037 -0.270 2.732 1.00 93.69 97 PHE A N 1
ATOM 733 C CA . PHE A 1 97 ? 5.296 -1.267 3.770 1.00 93.69 97 PHE A CA 1
ATOM 734 C C . PHE A 1 97 ? 5.163 -2.734 3.387 1.00 93.69 97 PHE A C 1
ATOM 736 O O . PHE A 1 97 ? 5.568 -3.577 4.189 1.00 93.69 97 PHE A O 1
ATOM 743 N N . VAL A 1 98 ? 4.579 -3.078 2.239 1.00 94.75 98 VAL A N 1
ATOM 744 C CA . VAL A 1 98 ? 4.600 -4.478 1.797 1.00 94.75 98 VAL A CA 1
ATOM 745 C C . VAL A 1 98 ? 6.051 -4.831 1.465 1.00 94.75 98 VAL A C 1
ATOM 747 O O . VAL A 1 98 ? 6.660 -4.073 0.718 1.00 94.75 98 VAL A O 1
ATOM 750 N N . PRO A 1 99 ? 6.631 -5.917 2.009 1.00 90.88 99 PRO A N 1
ATOM 751 C CA . PRO A 1 99 ? 8.055 -6.219 1.821 1.00 90.88 99 PRO A CA 1
ATOM 752 C C . PRO A 1 99 ? 8.423 -6.758 0.434 1.00 90.88 99 PRO A C 1
ATOM 754 O O . PRO A 1 99 ? 9.477 -6.420 -0.100 1.00 90.88 99 PRO A O 1
ATOM 757 N N . SER A 1 100 ? 7.583 -7.623 -0.139 1.00 92.00 100 SER A N 1
ATOM 758 C CA . SER A 1 100 ? 7.851 -8.269 -1.425 1.00 92.00 100 SER A CA 1
ATOM 759 C C . SER A 1 100 ? 6.545 -8.727 -2.070 1.00 92.00 100 SER A C 1
ATOM 761 O O . SER A 1 100 ? 5.855 -9.628 -1.593 1.00 92.00 100 SER A O 1
ATOM 763 N N . ALA A 1 101 ? 6.168 -8.059 -3.151 1.00 94.69 101 ALA A N 1
ATOM 764 C CA . ALA A 1 101 ? 5.022 -8.417 -3.965 1.00 94.69 101 ALA A CA 1
ATOM 765 C C . ALA A 1 101 ? 5.189 -7.861 -5.380 1.00 94.69 101 ALA A C 1
ATOM 767 O O . ALA A 1 101 ? 5.995 -6.956 -5.630 1.00 94.69 101 ALA A O 1
ATOM 768 N N . ARG A 1 102 ? 4.401 -8.403 -6.306 1.00 95.56 102 ARG A N 1
ATOM 769 C CA . ARG A 1 102 ? 4.342 -7.956 -7.693 1.00 95.56 102 ARG A CA 1
ATOM 770 C C . ARG A 1 102 ? 2.922 -7.950 -8.228 1.00 95.56 102 ARG A C 1
ATOM 772 O O . ARG A 1 102 ? 2.095 -8.771 -7.841 1.00 95.56 102 ARG A O 1
ATOM 779 N N . VAL A 1 103 ? 2.671 -7.057 -9.169 1.00 96.94 103 VAL A N 1
ATOM 780 C CA . VAL A 1 103 ? 1.414 -6.961 -9.905 1.00 96.94 103 VAL A CA 1
ATOM 781 C C . VAL A 1 103 ? 1.725 -6.784 -11.380 1.00 96.94 103 VAL A C 1
ATOM 783 O O . VAL A 1 103 ? 2.526 -5.929 -11.760 1.00 96.94 103 VAL A O 1
ATOM 786 N N . LYS A 1 104 ? 1.124 -7.627 -12.219 1.00 97.12 104 LYS A N 1
ATOM 787 C CA . LYS A 1 104 ? 1.250 -7.496 -13.672 1.00 97.12 104 LYS A CA 1
ATOM 788 C C . LYS A 1 104 ? 0.401 -6.324 -14.137 1.00 97.12 104 LYS A C 1
ATOM 790 O O . LYS A 1 104 ? -0.751 -6.207 -13.727 1.00 97.12 104 LYS A O 1
ATOM 795 N N . VAL A 1 105 ? 0.970 -5.479 -14.987 1.00 97.44 105 VAL A N 1
ATOM 796 C CA . VAL A 1 105 ? 0.296 -4.293 -15.512 1.00 97.44 105 VAL A CA 1
ATOM 797 C C . VAL A 1 105 ? 0.438 -4.227 -17.022 1.00 97.44 105 VAL A C 1
ATOM 799 O O . VAL A 1 105 ? 1.496 -4.523 -17.576 1.00 97.44 105 VAL A O 1
ATOM 802 N N . GLU A 1 106 ? -0.639 -3.811 -17.676 1.00 96.81 106 GLU A N 1
ATOM 803 C CA . GLU A 1 106 ? -0.614 -3.441 -19.086 1.00 96.81 106 GLU A CA 1
ATOM 804 C C . GLU A 1 106 ? -0.150 -1.989 -19.188 1.00 96.81 106 GLU A C 1
ATOM 806 O O . GLU A 1 106 ? -0.708 -1.110 -18.527 1.00 96.81 106 GLU A O 1
ATOM 811 N N . VAL A 1 107 ? 0.890 -1.748 -19.987 1.00 97.44 107 VAL A N 1
ATOM 812 C CA . VAL A 1 107 ? 1.481 -0.418 -20.161 1.00 97.44 107 VAL A CA 1
ATOM 813 C C . VAL A 1 107 ? 1.306 0.017 -21.607 1.00 97.44 107 VAL A C 1
ATOM 815 O O . VAL A 1 107 ? 1.790 -0.645 -22.524 1.00 97.44 107 VAL A O 1
ATOM 818 N N . GLU A 1 108 ? 0.651 1.156 -21.818 1.00 97.56 108 GLU A N 1
ATOM 819 C CA . GLU A 1 108 ? 0.362 1.668 -23.157 1.00 97.56 108 GLU A CA 1
ATOM 820 C C . GLU A 1 108 ? 1.648 1.837 -23.983 1.00 97.56 108 GLU A C 1
ATOM 822 O O . GLU A 1 108 ? 2.583 2.546 -23.593 1.00 97.56 108 GLU A O 1
ATOM 827 N N . GLY A 1 109 ? 1.694 1.222 -25.166 1.00 95.50 109 GLY A N 1
ATOM 828 C CA . GLY A 1 109 ? 2.853 1.274 -26.061 1.00 95.50 109 GLY A CA 1
ATOM 829 C C . GLY A 1 109 ? 4.001 0.321 -25.704 1.00 95.50 109 GLY A C 1
ATOM 830 O O . GLY A 1 109 ? 5.107 0.517 -26.207 1.00 95.50 109 GLY A O 1
ATOM 831 N N . ILE A 1 110 ? 3.757 -0.688 -24.862 1.00 96.69 110 ILE A N 1
ATOM 832 C CA . ILE A 1 110 ? 4.676 -1.800 -24.589 1.00 96.69 110 ILE A CA 1
ATOM 833 C C . ILE A 1 110 ? 4.023 -3.118 -25.029 1.00 96.69 110 ILE A C 1
ATOM 835 O O . ILE A 1 110 ? 2.852 -3.352 -24.759 1.00 96.69 110 ILE A O 1
ATOM 839 N N . ASP A 1 111 ? 4.778 -3.976 -25.719 1.00 93.88 111 ASP A N 1
ATOM 840 C CA . ASP A 1 111 ? 4.317 -5.258 -26.279 1.00 93.88 111 ASP A CA 1
ATOM 841 C C . ASP A 1 111 ? 4.884 -6.496 -25.556 1.00 93.88 111 ASP A C 1
ATOM 843 O O . ASP A 1 111 ? 4.712 -7.628 -26.010 1.00 93.88 111 ASP A O 1
ATOM 847 N N . PHE A 1 112 ? 5.553 -6.292 -24.421 1.00 95.25 112 PHE A N 1
ATOM 848 C CA . PHE A 1 112 ? 6.106 -7.339 -23.563 1.00 95.25 112 PHE A CA 1
ATOM 849 C C . PHE A 1 112 ? 5.560 -7.228 -22.130 1.00 95.25 112 PHE A C 1
ATOM 851 O O . PHE A 1 112 ? 5.151 -6.142 -21.719 1.00 95.25 112 PHE A O 1
ATOM 858 N N . PRO A 1 113 ? 5.570 -8.316 -21.335 1.00 96.38 113 PRO A N 1
ATOM 859 C CA . PRO A 1 113 ? 5.041 -8.283 -19.974 1.00 96.38 113 PRO A CA 1
ATOM 860 C C . PRO A 1 113 ? 5.782 -7.279 -19.089 1.00 96.38 113 PRO A C 1
ATOM 862 O O . PRO A 1 113 ? 7.015 -7.286 -19.036 1.00 96.38 113 PRO A O 1
ATOM 865 N N . VAL A 1 114 ? 5.028 -6.461 -18.352 1.00 97.88 114 VAL A N 1
ATOM 866 C CA . VAL A 1 114 ? 5.556 -5.551 -17.330 1.00 97.88 114 VAL A CA 1
ATOM 867 C C . VAL A 1 114 ? 4.910 -5.859 -15.981 1.00 97.88 114 VAL A C 1
ATOM 869 O O . VAL A 1 114 ? 3.711 -6.118 -15.888 1.00 97.88 114 VAL A O 1
ATOM 872 N N . SER A 1 115 ? 5.708 -5.858 -14.914 1.00 97.62 115 SER A N 1
ATOM 873 C CA . SER A 1 115 ? 5.208 -5.941 -13.538 1.00 97.62 115 SER A CA 1
ATOM 874 C C . SER A 1 115 ? 5.662 -4.740 -12.717 1.00 97.62 115 SER A C 1
ATOM 876 O O . SER A 1 115 ? 6.839 -4.373 -12.744 1.00 97.62 115 SER A O 1
ATOM 878 N N . LEU A 1 116 ? 4.749 -4.164 -11.936 1.00 97.94 116 LEU A N 1
ATOM 879 C CA . LEU A 1 116 ? 5.145 -3.341 -10.799 1.00 97.94 116 LEU A CA 1
ATOM 880 C C . LEU A 1 116 ? 5.559 -4.279 -9.672 1.00 97.94 116 LEU A C 1
ATOM 882 O O . LEU A 1 116 ? 4.898 -5.289 -9.426 1.00 97.94 116 LEU A O 1
ATOM 886 N N . VAL A 1 117 ? 6.653 -3.959 -9.002 1.00 96.38 117 VAL A N 1
ATOM 887 C CA . VAL A 1 117 ? 7.181 -4.742 -7.886 1.00 96.38 117 VAL A CA 1
ATOM 888 C C . VAL A 1 117 ? 7.443 -3.832 -6.703 1.00 96.38 117 VAL A C 1
ATOM 890 O O . VAL A 1 117 ? 7.712 -2.643 -6.873 1.00 96.38 117 VAL A O 1
ATOM 893 N N . THR A 1 118 ? 7.393 -4.384 -5.496 1.00 94.94 118 THR A N 1
ATOM 894 C CA . THR A 1 118 ? 7.750 -3.636 -4.292 1.00 94.94 118 THR A CA 1
ATOM 895 C C . THR A 1 118 ? 9.153 -3.051 -4.419 1.00 94.94 118 THR A C 1
ATOM 897 O O . THR A 1 118 ? 9.312 -1.839 -4.393 1.00 94.94 118 THR A O 1
ATOM 900 N N . VAL A 1 119 ? 10.168 -3.896 -4.593 1.00 92.50 119 VAL A N 1
ATOM 901 C CA . VAL A 1 119 ? 11.574 -3.490 -4.637 1.00 92.50 119 VAL A CA 1
ATOM 902 C C . VAL A 1 119 ? 12.330 -4.371 -5.625 1.00 92.50 119 VAL A C 1
ATOM 904 O O . VAL A 1 119 ? 12.033 -5.556 -5.774 1.00 92.50 119 VAL A O 1
ATOM 907 N N . LEU A 1 120 ? 13.309 -3.783 -6.307 1.00 90.62 120 LEU A N 1
ATOM 908 C CA . LEU A 1 120 ? 14.236 -4.498 -7.181 1.00 90.62 120 LEU A CA 1
ATOM 909 C C . LEU A 1 120 ? 15.607 -4.673 -6.518 1.00 90.62 120 LEU A C 1
ATOM 911 O O . LEU A 1 120 ? 15.981 -3.874 -5.652 1.00 90.62 120 LEU A O 1
ATOM 915 N N . PRO A 1 121 ? 16.407 -5.671 -6.939 1.00 82.75 121 PRO A N 1
ATOM 916 C CA . PRO A 1 121 ? 17.796 -5.793 -6.512 1.00 82.75 121 PRO A CA 1
ATOM 917 C C . PRO A 1 121 ? 18.576 -4.486 -6.706 1.00 82.75 121 PRO A C 1
ATOM 919 O O . PRO A 1 121 ? 18.456 -3.807 -7.724 1.00 82.75 121 PRO A O 1
ATOM 922 N N . GLY A 1 122 ? 19.361 -4.108 -5.695 1.00 83.31 122 GLY A N 1
ATOM 923 C CA . GLY A 1 122 ? 20.073 -2.824 -5.682 1.00 83.31 122 GLY A CA 1
ATOM 924 C C . GLY A 1 122 ? 19.173 -1.595 -5.497 1.00 83.31 122 GLY A C 1
ATOM 925 O O . GLY A 1 122 ? 19.684 -0.480 -5.537 1.00 83.31 122 GLY A O 1
ATOM 926 N N . ALA A 1 123 ? 17.867 -1.790 -5.269 1.00 87.25 123 ALA A N 1
ATOM 927 C CA . ALA A 1 123 ? 16.857 -0.740 -5.126 1.00 87.25 123 ALA A CA 1
ATOM 928 C C . ALA A 1 123 ? 16.838 0.252 -6.307 1.00 87.25 123 ALA A C 1
ATOM 930 O O . ALA A 1 123 ? 16.596 1.451 -6.124 1.00 87.25 123 ALA A O 1
ATOM 931 N N . VAL A 1 124 ? 17.113 -0.273 -7.510 1.00 93.19 124 VAL A N 1
ATOM 932 C CA . VAL A 1 124 ? 16.965 0.428 -8.793 1.00 93.19 124 VAL A CA 1
ATOM 933 C C . VAL A 1 124 ? 15.488 0.681 -9.096 1.00 93.19 124 VAL A C 1
ATOM 935 O O . VAL A 1 124 ? 14.616 -0.043 -8.620 1.00 93.19 124 VAL A O 1
ATOM 938 N N . ALA A 1 125 ? 15.197 1.704 -9.895 1.00 96.38 125 ALA A N 1
ATOM 939 C CA . ALA A 1 125 ? 13.826 2.107 -10.196 1.00 96.38 125 ALA A CA 1
ATOM 940 C C . ALA A 1 125 ? 13.131 1.206 -11.219 1.00 96.38 125 ALA A C 1
ATOM 942 O O . ALA A 1 125 ? 11.933 0.963 -11.113 1.00 96.38 125 ALA A O 1
ATOM 943 N N . ALA A 1 126 ? 13.860 0.703 -12.213 1.00 97.12 126 ALA A N 1
ATOM 944 C CA . ALA A 1 126 ? 13.306 -0.220 -13.194 1.00 97.12 126 ALA A CA 1
ATOM 945 C C . ALA A 1 126 ? 14.394 -1.088 -13.822 1.00 97.12 126 ALA A C 1
ATOM 947 O O . ALA A 1 126 ? 15.568 -0.720 -13.842 1.00 97.12 126 ALA A O 1
ATOM 948 N N . MET A 1 127 ? 14.005 -2.226 -14.385 1.00 95.94 127 MET A N 1
ATOM 949 C CA . MET A 1 127 ? 14.887 -3.041 -15.213 1.00 95.94 127 MET A CA 1
ATOM 950 C C . MET A 1 127 ? 14.110 -3.789 -16.289 1.00 95.94 127 MET A C 1
ATOM 952 O O . MET A 1 127 ? 12.978 -4.216 -16.069 1.00 95.94 127 MET A O 1
ATOM 956 N N . ARG A 1 128 ? 14.745 -3.988 -17.442 1.00 95.81 128 ARG A N 1
ATOM 957 C CA . ARG A 1 128 ? 14.278 -4.907 -18.475 1.00 95.81 128 ARG A CA 1
ATOM 958 C C . ARG A 1 128 ? 15.176 -6.130 -18.453 1.00 95.81 128 ARG A C 1
ATOM 960 O O . ARG A 1 128 ? 16.389 -6.013 -18.616 1.00 95.81 128 ARG A O 1
ATOM 967 N N . ARG A 1 129 ? 14.588 -7.302 -18.244 1.00 92.69 129 ARG A N 1
ATOM 968 C CA . ARG A 1 129 ? 15.314 -8.571 -18.213 1.00 92.69 129 ARG A CA 1
ATOM 969 C C . ARG A 1 129 ? 16.006 -8.826 -19.562 1.00 92.69 129 ARG A C 1
ATOM 971 O O . ARG A 1 129 ? 15.587 -8.291 -20.594 1.00 92.69 129 ARG A O 1
ATOM 978 N N . ALA A 1 130 ? 17.102 -9.585 -19.558 1.00 92.25 130 ALA A N 1
ATOM 979 C CA . ALA A 1 130 ? 17.783 -9.973 -20.791 1.00 92.25 130 ALA A CA 1
ATOM 980 C C . ALA A 1 130 ? 16.833 -10.763 -21.708 1.00 92.25 130 ALA A C 1
ATOM 982 O O . ALA A 1 130 ? 15.889 -11.405 -21.244 1.00 92.25 130 ALA A O 1
ATOM 983 N N . ALA A 1 131 ? 17.060 -10.692 -23.022 1.00 91.75 131 ALA A N 1
ATOM 984 C CA . ALA A 1 131 ? 16.173 -11.325 -24.000 1.00 91.75 131 ALA A CA 1
ATOM 985 C C . ALA A 1 131 ? 16.167 -12.857 -23.867 1.00 91.75 131 ALA A C 1
ATOM 987 O O . ALA A 1 131 ? 15.127 -13.485 -24.043 1.00 91.75 131 ALA A O 1
ATOM 988 N N . GLU A 1 132 ? 17.316 -13.438 -23.520 1.00 90.31 132 GLU A N 1
ATOM 989 C CA . GLU A 1 132 ? 17.489 -14.872 -23.267 1.00 90.31 132 GLU A CA 1
ATOM 990 C C . GLU A 1 132 ? 16.740 -15.369 -22.025 1.00 90.31 132 GLU A C 1
ATOM 992 O O . GLU A 1 132 ? 16.297 -16.512 -22.003 1.00 90.31 132 GLU A O 1
ATOM 997 N N . ASP A 1 133 ? 16.478 -14.481 -21.064 1.00 86.69 133 ASP A N 1
ATOM 998 C CA . ASP A 1 133 ? 15.737 -14.784 -19.838 1.00 86.69 133 ASP A CA 1
ATOM 999 C C . ASP A 1 133 ? 14.255 -14.352 -19.905 1.00 86.69 133 ASP A C 1
ATOM 1001 O O . ASP A 1 133 ? 13.585 -14.241 -18.878 1.00 86.69 133 ASP A O 1
ATOM 1005 N N . GLY A 1 134 ? 13.728 -14.063 -21.101 1.00 87.50 134 GLY A N 1
ATOM 1006 C CA . GLY A 1 134 ? 12.308 -13.760 -21.337 1.00 87.50 134 GLY A CA 1
ATOM 1007 C C . GLY A 1 134 ? 11.971 -12.286 -21.592 1.00 87.50 134 GLY A C 1
ATOM 1008 O O . GLY A 1 134 ? 10.873 -11.990 -22.055 1.00 87.50 134 GLY A O 1
ATOM 1009 N N . GLY A 1 135 ? 12.901 -11.352 -21.361 1.00 92.50 135 GLY A N 1
ATOM 1010 C CA . GLY A 1 135 ? 12.763 -9.953 -21.797 1.00 92.50 135 GLY A CA 1
ATOM 1011 C C . GLY A 1 135 ? 11.705 -9.098 -21.080 1.00 92.50 135 GLY A C 1
ATOM 1012 O O . GLY A 1 135 ? 11.450 -7.975 -21.527 1.00 92.50 135 GLY A O 1
ATOM 1013 N N . GLU A 1 136 ? 11.102 -9.609 -20.002 1.00 95.44 136 GLU A N 1
ATOM 1014 C CA . GLU A 1 136 ? 10.065 -8.936 -19.206 1.00 95.44 136 GLU A CA 1
ATOM 1015 C C . GLU A 1 136 ? 10.591 -7.669 -18.504 1.00 95.44 136 GLU A C 1
ATOM 1017 O O . GLU A 1 136 ? 11.767 -7.574 -18.133 1.00 95.44 136 GLU A O 1
ATOM 1022 N N . GLY A 1 137 ? 9.710 -6.688 -18.311 1.00 97.00 137 GLY A N 1
ATOM 1023 C CA . GLY A 1 137 ? 9.997 -5.435 -17.616 1.00 97.00 137 GLY A CA 1
ATOM 1024 C C . GLY A 1 137 ? 9.539 -5.448 -16.159 1.00 97.00 137 GLY A C 1
ATOM 1025 O O . GLY A 1 137 ? 8.467 -5.955 -15.832 1.00 97.00 137 GLY A O 1
ATOM 1026 N N . PHE A 1 138 ? 10.319 -4.822 -15.284 1.00 97.31 138 PHE A N 1
ATOM 1027 C CA . PHE A 1 138 ? 9.979 -4.636 -13.876 1.00 97.31 138 PHE A CA 1
ATOM 1028 C C . PHE A 1 138 ? 10.192 -3.180 -13.468 1.00 97.31 138 PHE A C 1
ATOM 1030 O O . PHE A 1 138 ? 11.219 -2.589 -13.809 1.00 97.31 138 PHE A O 1
ATOM 1037 N N . VAL A 1 139 ? 9.247 -2.609 -12.723 1.00 98.00 139 VAL A N 1
ATOM 1038 C CA . VAL A 1 139 ? 9.334 -1.246 -12.175 1.00 98.00 139 VAL A 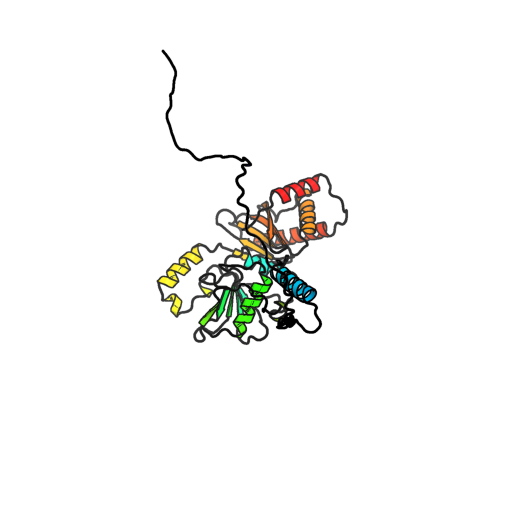CA 1
ATOM 1039 C C . VAL A 1 139 ? 9.104 -1.300 -10.669 1.00 98.00 139 VAL A C 1
ATOM 1041 O O . VAL A 1 139 ? 8.091 -1.829 -10.219 1.00 98.00 139 VAL A O 1
ATOM 1044 N N . ALA A 1 140 ? 10.057 -0.790 -9.892 1.00 96.81 140 ALA A N 1
ATOM 1045 C CA . ALA A 1 140 ? 10.000 -0.786 -8.437 1.00 96.81 140 ALA A CA 1
ATOM 1046 C C . ALA A 1 140 ? 9.201 0.410 -7.909 1.00 96.81 140 ALA A C 1
ATOM 1048 O O . ALA A 1 140 ? 9.369 1.533 -8.383 1.00 96.81 140 ALA A O 1
ATOM 1049 N N . LEU A 1 141 ? 8.392 0.177 -6.877 1.00 96.88 141 LEU A N 1
ATOM 1050 C CA . LEU A 1 141 ? 7.697 1.234 -6.137 1.00 96.88 141 LEU A CA 1
ATOM 1051 C C . LEU A 1 141 ? 8.552 1.775 -4.979 1.00 96.88 141 LEU A C 1
ATOM 1053 O O . LEU A 1 141 ? 8.514 2.965 -4.676 1.00 96.88 141 LEU A O 1
ATOM 1057 N N . GLN A 1 142 ? 9.374 0.919 -4.370 1.00 94.81 142 GLN A N 1
ATOM 1058 C CA . GLN A 1 142 ? 10.365 1.267 -3.356 1.00 94.81 142 GLN A CA 1
ATOM 1059 C C . GLN A 1 142 ? 11.746 1.360 -4.002 1.00 94.81 142 GLN A C 1
ATOM 1061 O O . GLN A 1 142 ? 12.287 0.379 -4.517 1.00 94.81 142 GLN A O 1
ATOM 1066 N N . THR A 1 143 ? 12.338 2.551 -3.958 1.00 92.81 143 THR A N 1
ATOM 1067 C CA . THR A 1 143 ? 13.649 2.828 -4.559 1.00 92.81 143 THR A CA 1
ATOM 1068 C C . THR A 1 143 ? 14.597 3.443 -3.539 1.00 92.81 143 THR A C 1
ATOM 1070 O O . THR A 1 143 ? 14.178 3.977 -2.513 1.00 92.81 143 THR A O 1
ATOM 1073 N N . GLN A 1 144 ? 15.903 3.402 -3.815 1.00 87.62 144 GLN A N 1
ATOM 1074 C CA . GLN A 1 144 ? 16.899 3.980 -2.906 1.00 87.62 144 GLN A CA 1
ATOM 1075 C C . GLN A 1 144 ? 16.782 5.509 -2.779 1.00 87.62 144 GLN A C 1
ATOM 1077 O O . GLN A 1 144 ? 17.217 6.095 -1.785 1.00 87.62 144 GLN A O 1
ATOM 1082 N N . ARG A 1 145 ? 16.256 6.167 -3.814 1.00 87.19 145 ARG A N 1
ATOM 1083 C CA . ARG A 1 145 ? 16.113 7.623 -3.895 1.00 87.19 145 ARG A CA 1
ATOM 1084 C C . ARG A 1 145 ? 14.716 7.950 -4.422 1.00 87.19 145 ARG A C 1
ATOM 1086 O O . ARG A 1 145 ? 14.603 8.266 -5.607 1.00 87.19 145 ARG A O 1
ATOM 1093 N N . PRO A 1 146 ? 13.677 7.860 -3.574 1.00 87.00 146 PRO A N 1
ATOM 1094 C CA . PRO A 1 146 ? 12.342 8.269 -3.976 1.00 87.00 146 PRO A CA 1
ATOM 1095 C C . PRO A 1 146 ? 12.331 9.777 -4.237 1.00 87.00 146 PRO A C 1
ATOM 1097 O O . PRO A 1 146 ? 13.010 10.547 -3.544 1.00 87.00 146 PRO A O 1
ATOM 1100 N N . GLY A 1 147 ? 11.587 10.198 -5.254 1.00 89.00 147 GLY A N 1
ATOM 1101 C CA . GLY A 1 147 ? 11.291 11.600 -5.466 1.00 89.00 147 GLY A CA 1
ATOM 1102 C C . GLY A 1 147 ? 10.160 12.068 -4.556 1.00 89.00 147 GLY A C 1
ATOM 1103 O O . GLY A 1 147 ? 9.621 11.348 -3.718 1.00 89.00 147 GLY A O 1
ATOM 1104 N N . ASP A 1 148 ? 9.806 13.334 -4.730 1.00 88.25 148 ASP A N 1
ATOM 1105 C CA . ASP A 1 148 ? 8.745 13.994 -3.972 1.00 88.25 148 ASP A CA 1
ATOM 1106 C C . ASP A 1 148 ? 7.340 13.735 -4.556 1.00 88.25 148 ASP A C 1
ATOM 1108 O O . ASP A 1 148 ? 6.350 14.184 -3.980 1.00 88.25 148 ASP A O 1
ATOM 1112 N N . ASN A 1 149 ? 7.250 13.052 -5.705 1.00 92.00 149 ASN A N 1
ATOM 1113 C CA . ASN A 1 149 ? 6.016 12.838 -6.464 1.00 92.00 149 ASN A CA 1
ATOM 1114 C C . ASN A 1 149 ? 5.938 11.392 -6.981 1.00 92.00 149 ASN A C 1
ATOM 1116 O O . ASN A 1 149 ? 6.231 11.158 -8.155 1.00 92.00 149 ASN A O 1
ATOM 1120 N N . PRO A 1 150 ? 5.514 10.430 -6.143 1.00 93.88 150 PRO A N 1
ATOM 1121 C CA . PRO A 1 150 ? 5.501 9.011 -6.500 1.00 93.88 150 PRO A CA 1
ATOM 1122 C C . PRO A 1 150 ? 4.783 8.673 -7.808 1.00 93.88 150 PRO A C 1
ATOM 1124 O O . PRO A 1 150 ? 5.282 7.871 -8.589 1.00 93.88 150 PRO A O 1
ATOM 1127 N N . ASN A 1 151 ? 3.654 9.333 -8.085 1.00 95.50 151 ASN A N 1
ATOM 1128 C CA . ASN A 1 151 ? 2.910 9.158 -9.333 1.00 95.50 151 ASN A CA 1
ATOM 1129 C C . ASN A 1 151 ? 3.781 9.473 -10.560 1.00 95.50 151 ASN A C 1
ATOM 1131 O O . ASN A 1 151 ? 3.881 8.672 -11.488 1.00 95.50 151 ASN A O 1
ATOM 1135 N N . ARG A 1 152 ? 4.459 10.623 -10.525 1.00 95.31 152 ARG A N 1
ATOM 1136 C CA . ARG A 1 152 ? 5.315 11.099 -11.615 1.00 95.31 152 ARG A CA 1
ATOM 1137 C C . ARG A 1 152 ? 6.577 10.251 -11.738 1.00 95.31 152 ARG A C 1
ATOM 1139 O O . ARG A 1 152 ? 6.994 9.950 -12.849 1.00 95.31 152 ARG A O 1
ATOM 1146 N N . ASP A 1 153 ? 7.160 9.831 -10.618 1.00 95.81 153 ASP A N 1
ATOM 1147 C CA . ASP A 1 153 ? 8.319 8.930 -10.611 1.00 95.81 153 ASP A CA 1
ATOM 1148 C C . ASP A 1 153 ? 7.965 7.569 -11.239 1.00 95.81 153 ASP A C 1
ATOM 1150 O O . ASP A 1 153 ? 8.706 7.041 -12.073 1.00 95.81 153 ASP A O 1
ATOM 1154 N N . LEU A 1 154 ? 6.785 7.031 -10.913 1.00 97.31 154 LEU A N 1
ATOM 1155 C CA . LEU A 1 154 ? 6.268 5.809 -11.524 1.00 97.31 154 LEU A CA 1
ATOM 1156 C C . LEU A 1 154 ? 6.027 5.995 -13.029 1.00 97.31 154 LEU A C 1
ATOM 1158 O O . LEU A 1 154 ? 6.455 5.161 -13.830 1.00 97.31 154 LEU A O 1
ATOM 1162 N N . ALA A 1 155 ? 5.407 7.108 -13.433 1.00 97.50 155 ALA A N 1
ATOM 1163 C CA . ALA A 1 155 ? 5.190 7.425 -14.842 1.00 97.50 155 ALA A CA 1
ATOM 1164 C C . ALA A 1 155 ? 6.513 7.567 -15.611 1.00 97.50 155 ALA A C 1
ATOM 1166 O O . ALA A 1 155 ? 6.648 7.060 -16.726 1.00 97.50 155 ALA A O 1
ATOM 1167 N N . TYR A 1 156 ? 7.520 8.190 -14.999 1.00 97.50 156 TYR A N 1
ATOM 1168 C CA . TYR A 1 156 ? 8.859 8.318 -15.563 1.00 97.50 156 TYR A CA 1
ATOM 1169 C C . TYR A 1 156 ? 9.502 6.946 -15.809 1.00 97.50 156 TYR A C 1
ATOM 1171 O O . TYR A 1 156 ? 9.971 6.672 -16.918 1.00 97.50 156 TYR A O 1
ATOM 1179 N N . ALA A 1 157 ? 9.483 6.060 -14.810 1.00 97.81 157 ALA A N 1
ATOM 1180 C CA . ALA A 1 157 ? 10.070 4.727 -14.914 1.00 97.81 157 ALA A CA 1
ATOM 1181 C C . ALA A 1 157 ? 9.347 3.837 -15.947 1.00 97.81 157 ALA A C 1
ATOM 1183 O O . ALA A 1 157 ? 9.995 3.146 -16.739 1.00 97.81 157 ALA A O 1
ATOM 1184 N N . LEU A 1 158 ? 8.013 3.897 -16.002 1.00 97.94 158 LEU A N 1
ATOM 1185 C CA . LEU A 1 158 ? 7.212 3.187 -17.006 1.00 97.94 158 LEU A CA 1
ATOM 1186 C C . LEU A 1 158 ? 7.431 3.741 -18.419 1.00 97.94 158 LEU A C 1
ATOM 1188 O O . LEU A 1 158 ? 7.553 2.978 -19.376 1.00 97.94 158 LEU A O 1
ATOM 1192 N N . ASN A 1 159 ? 7.543 5.062 -18.570 1.00 97.69 159 ASN A N 1
ATOM 1193 C CA . ASN A 1 159 ? 7.838 5.675 -19.861 1.00 97.69 159 ASN A CA 1
ATOM 1194 C C . ASN A 1 159 ? 9.250 5.320 -20.355 1.00 97.69 159 ASN A C 1
ATOM 1196 O O . ASN A 1 159 ? 9.437 5.046 -21.541 1.00 97.69 159 ASN A O 1
ATOM 1200 N N . TRP A 1 160 ? 10.236 5.256 -19.453 1.00 97.75 160 TRP A N 1
ATOM 1201 C CA . TRP A 1 160 ? 11.575 4.758 -19.776 1.00 97.75 160 TRP A CA 1
ATOM 1202 C C . TRP A 1 160 ? 11.529 3.323 -20.324 1.00 97.75 160 TRP A C 1
ATOM 1204 O O . TRP A 1 160 ? 12.179 3.033 -21.335 1.00 97.75 160 TRP A O 1
ATOM 1214 N N . MET A 1 161 ? 10.697 2.456 -19.729 1.00 97.69 161 MET A N 1
ATOM 1215 C CA . MET A 1 161 ? 10.558 1.046 -20.117 1.00 97.69 161 MET A CA 1
ATOM 1216 C C . MET A 1 161 ? 10.211 0.861 -21.602 1.00 97.69 161 MET A C 1
ATOM 1218 O O . MET A 1 161 ? 10.721 -0.065 -22.230 1.00 97.69 161 MET A O 1
ATOM 1222 N N . LYS A 1 162 ? 9.444 1.783 -22.207 1.00 96.81 162 LYS A N 1
ATOM 1223 C CA . LYS A 1 162 ? 9.087 1.753 -23.643 1.00 96.81 162 LYS A CA 1
ATOM 1224 C C . LYS A 1 162 ? 10.299 1.700 -24.574 1.00 96.81 162 LYS A C 1
ATOM 1226 O O . LYS A 1 162 ? 10.218 1.180 -25.683 1.00 96.81 162 LYS A O 1
ATOM 1231 N N . THR A 1 163 ? 11.424 2.262 -24.134 1.00 95.62 163 THR A N 1
ATOM 1232 C CA . THR A 1 163 ? 12.662 2.363 -24.925 1.00 95.62 163 THR A CA 1
ATOM 1233 C C . THR A 1 163 ? 13.822 1.557 -24.342 1.00 95.62 163 THR A C 1
ATOM 1235 O O . THR A 1 163 ? 14.896 1.504 -24.945 1.00 95.62 163 THR A O 1
ATOM 1238 N N . ALA A 1 164 ? 13.620 0.916 -23.188 1.00 97.06 164 ALA A N 1
ATOM 1239 C CA . ALA A 1 164 ? 14.638 0.121 -22.519 1.00 97.06 164 ALA A CA 1
ATOM 1240 C C . ALA A 1 164 ? 15.040 -1.074 -23.390 1.00 97.06 164 ALA A C 1
ATOM 1242 O O . ALA A 1 164 ? 14.185 -1.812 -23.874 1.00 97.06 164 ALA A O 1
ATOM 1243 N N . GLN A 1 165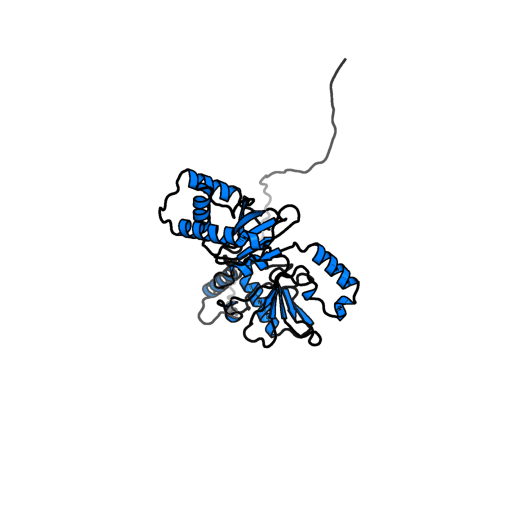 ? 16.338 -1.295 -23.586 1.00 96.56 165 GLN A N 1
ATOM 1244 C CA . GLN A 1 165 ? 16.831 -2.499 -24.262 1.00 96.56 165 GLN A CA 1
ATOM 1245 C C . GLN A 1 165 ? 16.846 -3.687 -23.286 1.00 96.56 165 GLN A C 1
ATOM 1247 O O . GLN A 1 165 ? 16.979 -3.467 -22.081 1.00 96.56 165 GLN A O 1
ATOM 1252 N N . PRO A 1 166 ? 16.706 -4.941 -23.754 1.00 96.25 166 PRO A N 1
ATOM 1253 C CA . PRO A 1 166 ? 16.856 -6.108 -22.887 1.00 96.25 166 PRO A CA 1
ATOM 1254 C C . PRO A 1 166 ? 18.192 -6.084 -22.128 1.00 96.25 166 PRO A C 1
ATOM 1256 O O . PRO A 1 166 ? 19.234 -5.813 -22.722 1.00 96.25 166 PRO A O 1
ATOM 1259 N N . GLY A 1 167 ? 18.152 -6.336 -20.820 1.00 92.81 167 GLY A N 1
ATOM 1260 C CA . GLY A 1 167 ? 19.300 -6.237 -19.911 1.00 92.81 167 GLY A CA 1
ATOM 1261 C C . GLY A 1 167 ? 19.574 -4.829 -19.363 1.00 92.81 167 GLY A C 1
ATOM 1262 O O . GLY A 1 167 ? 20.478 -4.662 -18.546 1.00 92.81 167 GLY A O 1
ATOM 1263 N N . ALA A 1 168 ? 18.828 -3.802 -19.785 1.00 95.69 168 ALA A N 1
ATOM 1264 C CA . ALA A 1 168 ? 18.995 -2.446 -19.270 1.00 95.69 168 ALA A CA 1
ATOM 1265 C C . ALA A 1 168 ? 18.383 -2.279 -17.870 1.00 95.69 168 ALA A C 1
ATOM 1267 O O . ALA A 1 168 ? 17.342 -2.855 -17.554 1.00 95.69 168 ALA A O 1
ATOM 1268 N N . ALA A 1 169 ? 18.985 -1.406 -17.062 1.00 95.62 169 ALA A N 1
ATOM 1269 C CA . ALA A 1 169 ? 18.465 -0.996 -15.762 1.00 95.62 169 ALA A CA 1
ATOM 1270 C C . ALA A 1 169 ? 18.435 0.533 -15.643 1.00 95.62 169 ALA A C 1
ATOM 1272 O O . ALA A 1 169 ? 19.311 1.231 -16.159 1.00 95.62 169 ALA A O 1
ATOM 1273 N N . LEU A 1 170 ? 17.427 1.038 -14.942 1.00 96.25 170 LEU A N 1
ATOM 1274 C CA . LEU A 1 170 ? 17.267 2.434 -14.566 1.00 96.25 170 LEU A CA 1
ATOM 1275 C C . LEU A 1 170 ? 17.549 2.567 -13.071 1.00 96.25 170 LEU A C 1
ATOM 1277 O O . LEU A 1 170 ? 16.722 2.194 -12.243 1.00 96.25 170 LEU A O 1
ATOM 1281 N N . GLU A 1 171 ? 18.712 3.113 -12.716 1.00 94.62 171 GLU A N 1
ATOM 1282 C CA . GLU A 1 171 ? 19.110 3.245 -11.308 1.00 94.62 171 GLU A CA 1
ATOM 1283 C C . GLU A 1 171 ? 18.225 4.226 -10.530 1.00 94.62 171 GLU A C 1
ATOM 1285 O O . GLU A 1 171 ? 17.836 3.947 -9.399 1.00 94.62 171 GLU A O 1
ATOM 1290 N N . VAL A 1 172 ? 17.900 5.376 -11.129 1.00 95.19 172 VAL A N 1
ATOM 1291 C CA . VAL A 1 172 ? 17.145 6.460 -10.486 1.00 95.19 172 VAL A CA 1
ATOM 1292 C C . VAL A 1 172 ? 15.938 6.808 -11.349 1.00 95.19 172 VAL A C 1
ATOM 1294 O O . VAL A 1 172 ? 16.099 7.199 -12.501 1.00 95.19 172 VAL A O 1
ATOM 1297 N N . GLY A 1 173 ? 14.742 6.683 -10.774 1.00 93.69 173 GLY A N 1
ATOM 1298 C CA . GLY A 1 173 ? 13.458 6.925 -11.442 1.00 93.69 173 GLY A CA 1
ATOM 1299 C C . GLY A 1 173 ? 12.784 8.235 -11.045 1.00 93.69 173 GLY A C 1
ATOM 1300 O O . GLY A 1 173 ? 11.574 8.343 -11.166 1.00 93.69 173 GLY A O 1
ATOM 1301 N N . VAL A 1 174 ? 13.540 9.206 -10.524 1.00 94.06 174 VAL A N 1
ATOM 1302 C CA . VAL A 1 174 ? 12.980 10.501 -10.112 1.00 94.06 174 VAL A CA 1
ATOM 1303 C C . VAL A 1 174 ? 12.594 11.310 -11.346 1.00 94.06 174 VAL A C 1
ATOM 1305 O O . VAL A 1 174 ? 13.444 11.598 -12.191 1.00 94.06 174 VAL A O 1
ATOM 1308 N N . ALA A 1 175 ? 11.329 11.708 -11.410 1.00 91.88 175 ALA A N 1
ATOM 1309 C CA . ALA A 1 175 ? 10.743 12.454 -12.510 1.00 91.88 175 ALA A CA 1
ATOM 1310 C C . ALA A 1 175 ? 11.454 13.791 -12.785 1.00 91.88 175 ALA A C 1
ATOM 1312 O O . ALA A 1 175 ? 11.732 14.582 -11.876 1.00 91.88 175 ALA A O 1
ATOM 1313 N N . ASP A 1 176 ? 11.690 14.091 -14.064 1.00 86.25 176 ASP A N 1
ATOM 1314 C CA . ASP A 1 176 ? 12.331 15.331 -14.524 1.00 86.25 176 ASP A CA 1
ATOM 1315 C C . ASP A 1 176 ? 11.319 16.399 -15.003 1.00 86.25 176 ASP A C 1
ATOM 1317 O O . ASP A 1 176 ? 11.671 17.563 -15.259 1.00 86.25 176 ASP A O 1
ATOM 1321 N N . GLY A 1 177 ? 10.034 16.038 -15.054 1.00 85.94 177 GLY A N 1
ATOM 1322 C CA . GLY A 1 177 ? 8.933 16.870 -15.524 1.00 85.94 177 GLY A CA 1
ATOM 1323 C C . GLY A 1 177 ? 8.665 16.791 -17.017 1.00 85.94 177 GLY A C 1
ATOM 1324 O O . GLY A 1 177 ? 8.012 17.704 -17.524 1.00 85.94 177 GLY A O 1
ATOM 1325 N N . ASN A 1 178 ? 9.188 15.774 -17.704 1.00 87.38 178 ASN A N 1
ATOM 1326 C CA . ASN A 1 178 ? 8.869 15.458 -19.098 1.00 87.38 178 ASN A CA 1
ATOM 1327 C C . ASN A 1 178 ? 8.156 14.103 -19.251 1.00 87.38 178 ASN A C 1
ATOM 1329 O O . ASN A 1 178 ? 7.876 13.687 -20.376 1.00 87.38 178 ASN A O 1
ATOM 1333 N N . GLU A 1 179 ? 7.892 13.407 -18.147 1.00 93.06 179 GLU A N 1
ATOM 1334 C CA . GLU A 1 179 ? 7.054 12.214 -18.112 1.00 93.06 179 GLU A CA 1
ATOM 1335 C C . GLU A 1 179 ? 5.611 12.514 -18.567 1.00 93.06 179 GLU A C 1
ATOM 1337 O O . GLU A 1 179 ? 5.109 13.616 -18.323 1.00 93.06 179 GLU A O 1
ATOM 1342 N N . PRO A 1 180 ? 4.943 11.565 -19.249 1.00 95.31 180 PRO A N 1
ATOM 1343 C CA . PRO A 1 180 ? 3.505 11.651 -19.493 1.00 95.31 180 PRO A CA 1
ATOM 1344 C C . PRO A 1 180 ? 2.721 11.486 -18.181 1.00 95.31 180 PRO A C 1
ATOM 1346 O O . PRO A 1 180 ? 3.288 11.106 -17.154 1.00 95.31 180 PRO A O 1
ATOM 1349 N N . GLU A 1 181 ? 1.411 11.726 -18.220 1.00 95.31 181 GLU A N 1
ATOM 1350 C CA . GLU A 1 181 ? 0.544 11.416 -17.082 1.00 95.31 181 GLU A CA 1
ATOM 1351 C C . GLU A 1 181 ? 0.519 9.898 -16.845 1.00 95.31 181 GLU A C 1
ATOM 1353 O O . GLU A 1 181 ? 0.536 9.106 -17.791 1.00 95.31 181 GLU A O 1
ATOM 1358 N N . LEU A 1 182 ? 0.451 9.458 -15.583 1.00 96.81 182 LEU A N 1
ATOM 1359 C CA . LEU A 1 182 ? 0.428 8.022 -15.275 1.00 96.81 182 LEU A CA 1
ATOM 1360 C C . LEU A 1 182 ? -0.791 7.317 -15.897 1.00 96.81 182 LEU A C 1
ATOM 1362 O O . LEU A 1 182 ? -0.701 6.159 -16.296 1.00 96.81 182 LEU A O 1
ATOM 1366 N N . THR A 1 183 ? -1.913 8.025 -16.025 1.00 97.12 183 THR A N 1
ATOM 1367 C CA . THR A 1 183 ? -3.152 7.537 -16.654 1.00 97.12 183 THR A CA 1
ATOM 1368 C C . THR A 1 183 ? -3.062 7.401 -18.176 1.00 97.12 183 THR A C 1
ATOM 1370 O O . THR A 1 183 ? -3.876 6.693 -18.763 1.00 97.12 183 THR A O 1
ATOM 1373 N N . ASP A 1 184 ? -2.061 8.012 -18.821 1.00 97.06 184 ASP A N 1
ATOM 1374 C CA . ASP A 1 184 ? -1.744 7.762 -20.235 1.00 97.06 184 ASP A CA 1
ATOM 1375 C C . ASP A 1 184 ? -0.935 6.463 -20.417 1.00 97.06 184 ASP A C 1
ATOM 1377 O O . ASP A 1 184 ? -0.741 5.996 -21.540 1.00 97.06 184 ASP A O 1
ATOM 1381 N N . LEU A 1 185 ? -0.403 5.904 -19.324 1.00 97.62 185 LEU A N 1
ATOM 1382 C CA . LEU A 1 185 ? 0.431 4.702 -19.322 1.00 97.62 185 LEU A CA 1
ATOM 1383 C C . LEU A 1 185 ? -0.300 3.481 -18.776 1.00 97.62 185 LEU A C 1
ATOM 1385 O O . LEU A 1 185 ? -0.093 2.389 -19.295 1.00 97.62 185 LEU A O 1
ATOM 1389 N N . LEU A 1 186 ? -1.111 3.658 -17.734 1.00 97.56 186 LEU A N 1
ATOM 1390 C CA . LEU A 1 186 ? -1.841 2.602 -17.040 1.00 97.56 186 LEU A CA 1
ATOM 1391 C C . LEU A 1 186 ? -3.341 2.902 -17.066 1.00 97.56 186 LEU A C 1
ATOM 1393 O O . LEU A 1 186 ? -3.743 4.045 -16.855 1.00 97.56 186 LEU A O 1
ATOM 1397 N N . ASP A 1 187 ? -4.174 1.874 -17.239 1.00 97.06 187 ASP A N 1
ATOM 1398 C CA . ASP A 1 187 ? -5.624 2.030 -17.087 1.00 97.06 187 ASP A CA 1
ATOM 1399 C C . ASP A 1 187 ? -5.973 2.308 -15.609 1.00 97.06 187 ASP A C 1
ATOM 1401 O O . ASP A 1 187 ? -5.774 1.427 -14.764 1.00 97.06 187 ASP A O 1
ATOM 1405 N N . PRO A 1 188 ? -6.534 3.485 -15.266 1.00 97.00 188 PRO A N 1
ATOM 1406 C CA . PRO A 1 188 ? -6.910 3.815 -13.892 1.00 97.00 188 PRO A CA 1
ATOM 1407 C C . PRO A 1 188 ? -7.958 2.871 -13.296 1.00 97.00 188 PRO A C 1
ATOM 1409 O O . PRO A 1 188 ? -8.109 2.805 -12.078 1.00 97.00 188 PRO A O 1
ATOM 1412 N N . LYS A 1 189 ? -8.702 2.135 -14.126 1.00 97.06 189 LYS A N 1
ATOM 1413 C CA . LYS A 1 189 ? -9.745 1.204 -13.680 1.00 97.06 189 LYS A CA 1
ATOM 1414 C C . LYS A 1 189 ? -9.263 -0.235 -13.557 1.00 97.06 189 LYS A C 1
ATOM 1416 O O . LYS A 1 189 ? -10.051 -1.078 -13.130 1.00 97.06 189 LYS A O 1
ATOM 1421 N N . ALA A 1 190 ? -8.022 -0.526 -13.946 1.00 94.12 190 ALA A N 1
ATOM 1422 C CA . ALA A 1 190 ? -7.474 -1.864 -13.821 1.00 94.12 190 ALA A CA 1
ATOM 1423 C C . ALA A 1 190 ? -7.414 -2.274 -12.344 1.00 94.12 190 ALA A C 1
ATOM 1425 O O . ALA A 1 190 ? -6.930 -1.521 -11.501 1.00 94.12 190 ALA A O 1
ATOM 1426 N N . ASP A 1 191 ? -7.895 -3.482 -12.064 1.00 91.12 191 ASP A N 1
AT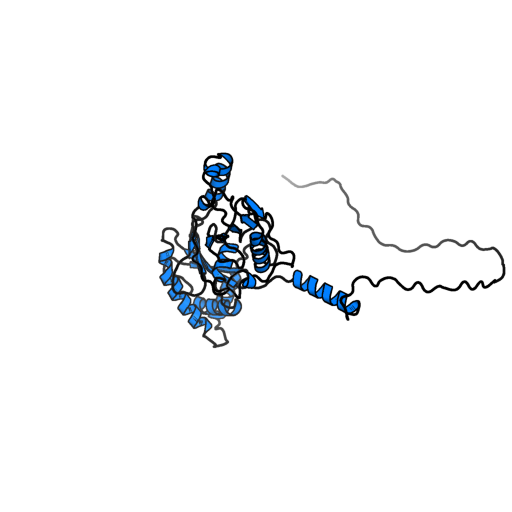OM 1427 C CA . ASP A 1 191 ? -7.810 -4.146 -10.765 1.00 91.12 191 ASP A CA 1
ATOM 1428 C C . ASP A 1 191 ? -7.083 -5.475 -10.983 1.00 91.12 191 ASP A C 1
ATOM 1430 O O . ASP A 1 191 ? -7.672 -6.485 -11.377 1.00 91.12 191 ASP A O 1
ATOM 1434 N N . ALA A 1 192 ? -5.757 -5.416 -10.891 1.00 92.56 192 ALA A N 1
ATOM 1435 C CA . ALA A 1 192 ? -4.877 -6.525 -11.214 1.00 92.56 192 ALA A CA 1
ATOM 1436 C C . ALA A 1 192 ? -4.536 -7.339 -9.961 1.00 92.56 192 ALA A C 1
ATOM 1438 O O . ALA A 1 192 ? -4.392 -6.815 -8.855 1.00 92.56 192 ALA A O 1
ATOM 1439 N N . GLU A 1 193 ? -4.370 -8.649 -10.139 1.00 93.31 193 GLU A N 1
ATOM 1440 C CA . GLU A 1 193 ? -4.010 -9.530 -9.035 1.00 93.31 193 GLU A CA 1
ATOM 1441 C C . GLU A 1 193 ? -2.584 -9.251 -8.543 1.00 93.31 193 GLU A C 1
ATOM 1443 O O . GLU A 1 193 ? -1.619 -9.244 -9.314 1.00 93.31 193 GLU A O 1
ATOM 1448 N N . ILE A 1 194 ? -2.459 -9.081 -7.228 1.00 95.81 194 ILE A N 1
ATOM 1449 C CA . ILE A 1 194 ? -1.177 -8.931 -6.546 1.00 95.81 194 ILE A CA 1
ATOM 1450 C C . ILE A 1 194 ? -0.715 -10.300 -6.067 1.00 95.81 194 ILE A C 1
ATOM 1452 O O . ILE A 1 194 ? -1.393 -10.970 -5.283 1.00 95.81 194 ILE A O 1
ATOM 1456 N N . VAL A 1 195 ? 0.477 -10.680 -6.508 1.00 95.06 195 VAL A N 1
ATOM 1457 C CA . VAL A 1 195 ? 1.178 -11.880 -6.065 1.00 95.06 195 VAL A CA 1
ATOM 1458 C C . VAL A 1 195 ? 2.150 -11.473 -4.967 1.00 95.06 195 VAL A C 1
ATOM 1460 O O . VAL A 1 195 ? 3.069 -10.690 -5.208 1.00 95.06 195 VAL A O 1
ATOM 1463 N N . VAL A 1 196 ? 1.929 -11.983 -3.757 1.00 93.38 196 VAL A N 1
ATOM 1464 C CA . VAL A 1 196 ? 2.838 -11.782 -2.623 1.00 93.38 196 VAL A CA 1
ATOM 1465 C C . VAL A 1 196 ? 3.938 -12.826 -2.697 1.00 93.38 196 VAL A C 1
ATOM 1467 O O . VAL A 1 196 ? 3.654 -14.019 -2.796 1.00 93.38 196 VAL A O 1
ATOM 1470 N N . GLU A 1 197 ? 5.182 -12.374 -2.654 1.00 89.88 197 GLU A N 1
ATOM 1471 C CA . GLU A 1 197 ? 6.354 -13.230 -2.779 1.00 89.88 197 GLU A CA 1
ATOM 1472 C C . GLU A 1 197 ? 7.018 -13.326 -1.398 1.00 89.88 197 GLU A C 1
ATOM 1474 O O . GLU A 1 197 ? 7.318 -12.311 -0.775 1.00 89.88 197 GLU A O 1
ATOM 1479 N N . GLN A 1 198 ? 7.227 -14.540 -0.883 1.00 83.69 198 GLN A N 1
ATOM 1480 C CA . GLN A 1 198 ? 7.806 -14.735 0.462 1.00 83.69 198 GLN A CA 1
ATOM 1481 C C . GLN A 1 198 ? 9.332 -14.586 0.482 1.00 83.69 198 GLN A C 1
ATOM 1483 O O . GLN A 1 198 ? 9.962 -14.591 1.536 1.00 83.69 198 GLN A O 1
ATOM 1488 N N . ASP A 1 199 ? 9.926 -14.456 -0.696 1.00 81.62 199 ASP A N 1
ATOM 1489 C CA . ASP A 1 199 ? 11.337 -14.214 -0.902 1.00 81.62 199 ASP A CA 1
ATOM 1490 C C . ASP A 1 199 ? 11.531 -13.398 -2.189 1.00 81.62 199 ASP A C 1
ATOM 1492 O O . ASP A 1 199 ? 10.579 -12.925 -2.818 1.00 81.62 199 ASP A O 1
ATOM 1496 N N . PHE A 1 200 ? 12.785 -13.194 -2.565 1.00 81.38 200 PHE A N 1
ATOM 1497 C CA . PHE A 1 200 ? 13.182 -12.552 -3.806 1.00 81.38 200 PHE A CA 1
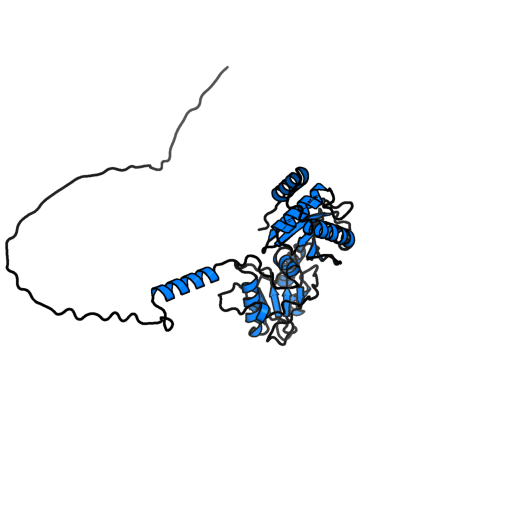ATOM 1498 C C . PHE A 1 200 ? 13.690 -13.574 -4.840 1.00 81.38 200 PHE A C 1
ATOM 1500 O O . PHE A 1 200 ? 14.286 -13.192 -5.836 1.00 81.38 200 PHE A O 1
ATOM 1507 N N . ASN A 1 201 ? 13.480 -14.881 -4.675 1.00 80.38 201 ASN A N 1
ATOM 1508 C CA . ASN A 1 201 ? 13.986 -15.869 -5.639 1.00 80.38 201 ASN A CA 1
ATOM 1509 C C . ASN A 1 201 ? 13.312 -15.749 -7.014 1.00 80.38 201 ASN A C 1
ATOM 1511 O O . ASN A 1 201 ? 13.916 -16.108 -8.023 1.00 80.38 201 ASN A O 1
ATOM 1515 N N . TRP A 1 202 ? 12.109 -15.173 -7.076 1.00 79.31 202 TRP A N 1
ATOM 1516 C CA . TRP A 1 202 ? 11.370 -14.905 -8.313 1.00 79.31 202 TRP A CA 1
ATOM 1517 C C . TRP A 1 202 ? 12.126 -14.023 -9.325 1.00 79.31 202 TRP A C 1
ATOM 1519 O O . TRP A 1 202 ? 11.807 -14.055 -10.518 1.00 79.31 202 TRP A O 1
ATOM 1529 N N . TRP A 1 203 ? 13.126 -13.236 -8.898 1.00 75.56 203 TRP A N 1
ATOM 1530 C CA . TRP A 1 203 ? 13.923 -12.438 -9.836 1.00 75.56 203 TRP A CA 1
ATOM 1531 C C . TRP A 1 203 ? 15.116 -13.198 -10.422 1.00 75.56 203 TRP A C 1
ATOM 1533 O O . TRP A 1 203 ? 15.580 -12.820 -11.499 1.00 75.56 203 TRP A O 1
ATOM 1543 N N . LEU A 1 204 ? 15.617 -14.246 -9.761 1.00 73.38 204 LEU A N 1
ATOM 1544 C CA . LEU A 1 204 ? 16.822 -14.939 -10.209 1.00 73.38 204 LEU A CA 1
ATOM 1545 C C . LEU A 1 204 ? 16.599 -15.630 -11.558 1.00 73.38 204 LEU A C 1
ATOM 1547 O O . LEU A 1 204 ? 15.587 -16.291 -11.785 1.00 73.38 204 LEU A O 1
ATOM 1551 N N . THR A 1 205 ? 17.585 -15.500 -12.439 1.00 73.75 205 THR A N 1
ATOM 1552 C CA . THR A 1 205 ? 17.702 -16.328 -13.646 1.00 73.75 205 THR A CA 1
ATOM 1553 C C . THR A 1 205 ? 18.512 -17.579 -13.312 1.00 73.75 205 THR A C 1
ATOM 1555 O O . THR A 1 205 ? 19.172 -17.624 -12.269 1.00 73.75 205 THR A O 1
ATOM 1558 N N . GLU A 1 206 ? 18.482 -18.591 -14.180 1.00 70.38 206 GLU A N 1
ATOM 1559 C CA . GLU A 1 206 ? 19.267 -19.820 -13.979 1.00 70.38 206 GLU A CA 1
ATOM 1560 C C . GLU A 1 206 ? 20.766 -19.506 -13.822 1.00 70.38 206 GLU A C 1
ATOM 1562 O O . GLU A 1 206 ? 21.415 -20.017 -12.916 1.00 70.38 206 GLU A O 1
ATOM 1567 N N . GLU A 1 207 ? 21.296 -18.558 -14.602 1.00 66.38 207 GLU A N 1
ATOM 1568 C CA . GLU A 1 207 ? 22.693 -18.116 -14.499 1.00 66.38 207 GLU A CA 1
ATOM 1569 C C . GLU A 1 207 ? 23.017 -17.440 -13.152 1.00 66.38 207 GLU A C 1
ATOM 1571 O O . GLU A 1 207 ? 24.095 -17.632 -12.583 1.00 66.38 207 GLU A O 1
ATOM 1576 N N . HIS A 1 208 ? 22.084 -16.659 -12.598 1.00 71.44 208 HIS A N 1
ATOM 1577 C CA . HIS A 1 208 ? 22.293 -15.982 -11.317 1.00 71.44 208 HIS A CA 1
ATOM 1578 C C . HIS A 1 208 ? 22.255 -16.938 -10.117 1.00 71.44 208 HIS A C 1
ATOM 1580 O O . HIS A 1 208 ? 22.893 -16.646 -9.101 1.00 71.44 208 HIS A O 1
ATOM 1586 N N . GLN A 1 209 ? 21.538 -18.062 -10.221 1.00 68.75 209 GLN A N 1
ATOM 1587 C CA . GLN A 1 209 ? 21.474 -19.079 -9.163 1.00 68.75 209 GLN A CA 1
ATOM 1588 C C . GLN A 1 209 ? 22.837 -19.739 -8.924 1.00 68.75 209 GLN A C 1
ATOM 1590 O O . GLN A 1 209 ? 23.193 -20.018 -7.778 1.00 68.75 209 GLN A O 1
ATOM 1595 N N . ASP A 1 210 ? 23.634 -19.895 -9.982 1.00 72.12 210 ASP A N 1
ATOM 1596 C CA . ASP A 1 210 ? 24.954 -20.525 -9.918 1.00 72.12 210 ASP A CA 1
ATOM 1597 C C . ASP A 1 210 ? 26.067 -19.577 -9.433 1.00 72.12 210 ASP A C 1
ATOM 1599 O O . ASP A 1 210 ? 27.187 -20.021 -9.166 1.00 72.12 210 ASP A O 1
ATOM 1603 N N . ASN A 1 211 ? 25.789 -18.274 -9.271 1.00 77.56 211 ASN A N 1
ATOM 1604 C CA . ASN A 1 211 ? 26.757 -17.290 -8.786 1.00 77.56 211 ASN A CA 1
ATOM 1605 C C . ASN A 1 211 ? 26.718 -17.158 -7.245 1.00 77.56 211 ASN A C 1
ATOM 1607 O O . ASN A 1 211 ? 25.799 -16.538 -6.697 1.00 77.56 211 ASN A O 1
ATOM 1611 N N . PRO A 1 212 ? 27.755 -17.616 -6.508 1.00 79.25 212 PRO A N 1
ATOM 1612 C CA . PRO A 1 212 ? 27.725 -17.645 -5.042 1.00 79.25 212 PRO A CA 1
ATOM 1613 C C . PRO A 1 212 ? 27.620 -16.262 -4.387 1.00 79.25 212 PRO A C 1
ATOM 1615 O O . PRO A 1 212 ? 27.094 -16.128 -3.282 1.00 79.25 212 PRO A O 1
ATOM 1618 N N . GLN A 1 213 ? 28.124 -15.216 -5.046 1.00 76.62 213 GLN A N 1
ATOM 1619 C CA . GLN A 1 213 ? 28.113 -13.857 -4.504 1.00 76.62 213 GLN A CA 1
ATOM 1620 C C . GLN A 1 213 ? 26.743 -13.185 -4.668 1.00 76.62 213 GLN A C 1
ATOM 1622 O O . GLN A 1 213 ? 26.315 -12.427 -3.787 1.00 76.62 213 GLN A O 1
ATOM 1627 N N . VAL A 1 214 ? 26.041 -13.504 -5.759 1.00 75.25 214 VAL A N 1
ATOM 1628 C CA . VAL A 1 214 ? 24.648 -13.100 -5.983 1.00 75.25 214 VAL A CA 1
ATOM 1629 C C . VAL A 1 214 ? 23.742 -13.834 -4.998 1.00 75.25 214 VAL A C 1
ATOM 1631 O O . VAL A 1 214 ? 23.003 -13.180 -4.262 1.00 75.25 214 VAL A O 1
ATOM 1634 N N . ALA A 1 215 ? 23.898 -15.155 -4.879 1.00 73.19 215 ALA A N 1
ATOM 1635 C CA . ALA A 1 215 ? 23.146 -15.976 -3.934 1.00 73.19 215 ALA A CA 1
ATOM 1636 C C . ALA A 1 215 ? 23.306 -15.498 -2.477 1.00 73.19 215 ALA A C 1
ATOM 1638 O O . ALA A 1 215 ? 22.320 -15.328 -1.767 1.00 73.19 215 ALA A O 1
ATOM 1639 N N . ALA A 1 216 ? 24.529 -15.183 -2.030 1.00 78.38 216 ALA A N 1
ATOM 1640 C CA . ALA A 1 216 ? 24.765 -14.682 -0.670 1.00 78.38 216 ALA A CA 1
ATOM 1641 C C . ALA A 1 216 ? 24.165 -13.286 -0.417 1.00 78.38 216 ALA A C 1
ATOM 1643 O O . ALA A 1 216 ? 23.776 -12.954 0.705 1.00 78.38 216 ALA A O 1
ATOM 1644 N N . THR A 1 217 ? 24.108 -12.434 -1.442 1.00 76.50 217 THR A N 1
ATOM 1645 C CA . THR A 1 217 ? 23.463 -11.118 -1.332 1.00 76.50 217 THR A CA 1
ATOM 1646 C C . THR A 1 217 ? 21.952 -11.261 -1.270 1.00 76.50 217 THR A C 1
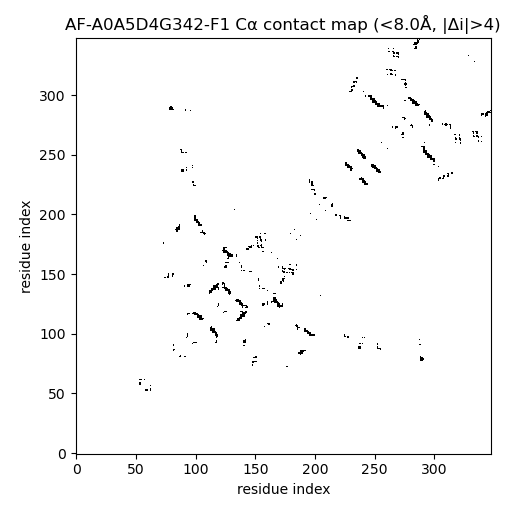ATOM 1648 O O . THR A 1 217 ? 21.323 -10.606 -0.442 1.00 76.50 217 THR A O 1
ATOM 1651 N N . LEU A 1 218 ? 21.396 -12.168 -2.072 1.00 78.88 218 LEU A N 1
ATOM 1652 C CA . LEU A 1 218 ? 19.978 -12.469 -2.060 1.00 78.88 218 LEU A CA 1
ATOM 1653 C C . LEU A 1 218 ? 19.530 -13.106 -0.750 1.00 78.88 218 LEU A C 1
ATOM 1655 O O . LEU A 1 218 ? 18.522 -12.681 -0.203 1.00 78.88 218 LEU A O 1
ATOM 1659 N N . GLN A 1 219 ? 20.296 -14.057 -0.213 1.00 79.00 219 GLN A N 1
ATOM 1660 C CA . GLN A 1 219 ? 19.966 -14.689 1.062 1.00 79.00 219 GLN A CA 1
ATOM 1661 C C . GLN A 1 219 ? 19.806 -13.642 2.167 1.00 79.00 219 GLN A C 1
ATOM 1663 O O . GLN A 1 219 ? 18.815 -13.653 2.881 1.00 79.00 219 GLN A O 1
ATOM 1668 N N . ARG A 1 220 ? 20.719 -12.664 2.240 1.00 79.94 220 ARG A N 1
ATOM 1669 C CA . ARG A 1 220 ? 20.607 -11.559 3.206 1.00 79.94 220 ARG A CA 1
ATOM 1670 C C . ARG A 1 220 ? 19.378 -10.681 2.977 1.00 79.94 220 ARG A C 1
ATOM 1672 O O . ARG A 1 220 ? 18.839 -10.158 3.944 1.00 79.94 220 ARG A O 1
ATOM 1679 N N . ALA A 1 221 ? 18.966 -10.487 1.724 1.00 78.56 221 ALA A N 1
ATOM 1680 C CA . ALA A 1 221 ? 17.736 -9.765 1.416 1.00 78.56 221 ALA A CA 1
ATOM 1681 C C . ALA A 1 221 ? 16.505 -10.580 1.846 1.00 78.56 221 ALA A C 1
ATOM 1683 O O . ALA A 1 221 ? 15.636 -10.037 2.522 1.00 78.56 221 ALA A O 1
ATOM 1684 N N . ASN A 1 222 ? 16.476 -11.881 1.545 1.00 81.88 222 ASN A N 1
ATOM 1685 C CA . ASN A 1 222 ? 15.413 -12.807 1.944 1.00 81.88 222 ASN A CA 1
ATOM 1686 C C . ASN A 1 222 ? 15.273 -12.893 3.470 1.00 81.88 222 ASN A C 1
ATOM 1688 O O . ASN A 1 222 ? 14.162 -12.829 3.975 1.00 81.88 222 ASN A O 1
ATOM 1692 N N . ASP A 1 223 ? 16.385 -12.933 4.211 1.00 81.44 223 ASP A N 1
ATOM 1693 C CA . ASP A 1 223 ? 16.384 -12.957 5.682 1.00 81.44 223 ASP A CA 1
ATOM 1694 C C . ASP A 1 223 ? 15.763 -11.685 6.302 1.00 81.44 223 ASP A C 1
ATOM 1696 O O . ASP A 1 223 ? 15.425 -11.669 7.485 1.00 81.44 223 ASP A O 1
ATOM 1700 N N . SER A 1 224 ? 15.631 -10.607 5.519 1.00 79.25 224 SER A N 1
ATOM 1701 C CA . SER A 1 224 ? 14.982 -9.356 5.930 1.00 79.25 224 SER A CA 1
ATOM 1702 C C . SER A 1 224 ? 13.527 -9.224 5.465 1.00 79.25 224 SER A C 1
ATOM 1704 O O . SER A 1 224 ? 12.850 -8.277 5.868 1.00 79.25 224 SER A O 1
ATOM 1706 N N . VAL A 1 225 ? 13.035 -10.156 4.637 1.00 84.75 225 VAL A N 1
ATOM 1707 C CA . VAL A 1 225 ? 11.636 -10.180 4.199 1.00 84.75 225 VAL A CA 1
ATOM 1708 C C . VAL A 1 225 ? 10.781 -10.648 5.364 1.00 84.75 225 VAL A C 1
ATOM 1710 O O . VAL A 1 225 ? 10.930 -11.758 5.869 1.00 84.75 225 VAL A O 1
ATOM 1713 N N . LEU A 1 226 ? 9.868 -9.783 5.795 1.00 89.06 226 LEU A N 1
ATOM 1714 C CA . LEU A 1 226 ? 8.869 -10.162 6.782 1.00 89.06 226 LEU A CA 1
ATOM 1715 C C . LEU A 1 226 ? 7.762 -10.969 6.093 1.00 89.06 226 LEU A C 1
ATOM 1717 O O . LEU A 1 226 ? 7.261 -10.510 5.058 1.00 89.06 226 LEU A O 1
ATOM 1721 N N . PRO A 1 227 ? 7.334 -12.113 6.662 1.00 92.12 227 PRO A N 1
ATOM 1722 C CA . PRO A 1 227 ? 6.140 -12.805 6.206 1.00 92.12 227 PRO A CA 1
ATOM 1723 C C . PRO A 1 227 ? 4.971 -11.831 6.097 1.00 92.12 227 PRO A C 1
ATOM 1725 O O . PRO A 1 227 ? 4.681 -11.066 7.023 1.00 92.12 227 PRO A O 1
ATOM 1728 N N . SER A 1 228 ? 4.322 -11.831 4.938 1.00 94.31 228 SER A N 1
ATOM 1729 C CA . SER A 1 228 ? 3.213 -10.928 4.663 1.00 94.31 228 SER A CA 1
ATOM 1730 C C . SER A 1 228 ? 2.167 -11.581 3.774 1.00 94.31 228 SER A C 1
ATOM 1732 O O . SER A 1 228 ? 2.472 -12.474 2.981 1.00 94.31 228 SER A O 1
ATOM 1734 N N . GLU A 1 229 ? 0.921 -11.139 3.924 1.00 95.81 229 GLU A N 1
ATOM 1735 C CA . GLU A 1 229 ? -0.199 -11.590 3.105 1.00 95.81 229 GLU A CA 1
ATOM 1736 C C . GLU A 1 229 ? -1.254 -10.482 2.982 1.00 95.81 229 GLU A C 1
ATOM 1738 O O . GLU A 1 229 ? -1.573 -9.787 3.951 1.00 95.81 229 GLU A O 1
ATOM 1743 N N . LYS A 1 230 ? -1.824 -10.325 1.783 1.00 96.62 230 LYS A N 1
ATOM 1744 C CA . LYS A 1 230 ? -3.018 -9.499 1.579 1.00 96.62 230 LYS A CA 1
ATOM 1745 C C . LYS A 1 230 ? -4.238 -10.288 2.041 1.00 96.62 230 LYS A C 1
ATOM 1747 O O . LYS A 1 230 ? -4.564 -11.319 1.454 1.00 96.62 230 LYS A O 1
ATOM 1752 N N . VAL A 1 231 ? -4.940 -9.781 3.051 1.00 97.38 231 VAL A N 1
ATOM 1753 C CA . VAL A 1 231 ? -6.197 -10.386 3.501 1.00 97.38 231 VAL A CA 1
ATOM 1754 C C . VAL A 1 231 ? -7.264 -10.073 2.459 1.00 97.38 231 VAL A C 1
ATOM 1756 O O . VAL A 1 231 ? -7.495 -8.910 2.130 1.00 97.38 231 VAL A O 1
ATOM 1759 N N . ARG A 1 232 ? -7.904 -11.105 1.909 1.00 95.56 232 ARG A N 1
ATOM 1760 C CA . ARG A 1 232 ? -8.939 -10.948 0.873 1.00 95.56 232 ARG A CA 1
ATOM 1761 C C . ARG A 1 232 ? -10.324 -10.906 1.515 1.00 95.56 232 ARG A C 1
ATOM 1763 O O . ARG A 1 232 ? -10.563 -11.621 2.482 1.00 95.56 232 ARG A O 1
ATOM 1770 N N . GLY A 1 233 ? -11.250 -10.109 0.996 1.00 95.00 233 GLY A N 1
ATOM 1771 C CA . GLY A 1 233 ? -12.612 -10.052 1.532 1.00 95.00 233 GLY A CA 1
ATOM 1772 C C . GLY A 1 233 ? -13.449 -8.931 0.937 1.00 95.00 233 GLY A C 1
ATOM 1773 O O . GLY A 1 233 ? -12.971 -8.150 0.117 1.00 95.00 233 GLY A O 1
ATOM 1774 N N . GLU A 1 234 ? -14.707 -8.861 1.362 1.00 96.25 234 GLU A N 1
ATOM 1775 C CA . GLU A 1 234 ? -15.652 -7.829 0.929 1.00 96.25 234 GLU A CA 1
ATOM 1776 C C . GLU A 1 234 ? -15.578 -6.603 1.845 1.00 96.25 234 GLU A C 1
ATOM 1778 O O . GLU A 1 234 ? -16.414 -6.403 2.729 1.00 96.25 234 GLU A O 1
ATOM 1783 N N . PHE A 1 235 ? -14.549 -5.781 1.651 1.00 97.25 235 PHE A N 1
ATOM 1784 C CA . PHE A 1 235 ? -14.379 -4.534 2.389 1.00 97.25 235 PHE A CA 1
ATOM 1785 C C . PHE A 1 235 ? -13.642 -3.478 1.561 1.00 97.25 235 PHE A C 1
ATOM 1787 O O . PHE A 1 235 ? -12.936 -3.800 0.607 1.00 97.25 235 PHE A O 1
ATOM 1794 N N . LYS A 1 236 ? -13.791 -2.197 1.917 1.00 96.38 236 LYS A N 1
ATOM 1795 C CA . LYS A 1 236 ? -13.081 -1.109 1.224 1.00 96.38 236 LYS A CA 1
ATOM 1796 C C . LYS A 1 236 ? -11.590 -1.049 1.565 1.00 96.38 236 LYS A C 1
ATOM 1798 O O . LYS A 1 236 ? -11.194 -1.214 2.721 1.00 96.38 236 LYS A O 1
ATOM 1803 N N . GLY A 1 237 ? -10.785 -0.687 0.568 1.00 97.00 237 GLY A N 1
ATOM 1804 C CA . GLY A 1 237 ? -9.342 -0.497 0.710 1.00 97.00 237 GLY A CA 1
ATOM 1805 C C . GLY A 1 237 ? -8.554 -1.808 0.716 1.00 97.00 237 GLY A C 1
ATOM 1806 O O . GLY A 1 237 ? -9.070 -2.851 0.325 1.00 97.00 237 GLY A O 1
ATOM 1807 N N . ALA A 1 238 ? -7.302 -1.762 1.171 1.00 98.00 238 ALA A N 1
ATOM 1808 C CA . ALA A 1 238 ? -6.388 -2.906 1.137 1.00 98.00 238 ALA A CA 1
ATOM 1809 C C . ALA A 1 238 ? -5.846 -3.231 2.534 1.00 98.00 238 ALA A C 1
ATOM 1811 O O . ALA A 1 238 ? -5.180 -2.400 3.155 1.00 98.00 238 ALA A O 1
ATOM 1812 N N . ALA A 1 239 ? -6.126 -4.435 3.038 1.00 98.25 239 ALA A N 1
ATOM 1813 C CA . ALA A 1 239 ? -5.660 -4.898 4.343 1.00 98.25 239 ALA A CA 1
ATOM 1814 C C . ALA A 1 239 ? -4.501 -5.888 4.195 1.00 98.25 239 ALA A C 1
ATOM 1816 O O . ALA A 1 239 ? -4.621 -6.916 3.528 1.00 98.25 239 ALA A O 1
ATOM 1817 N N . TRP A 1 240 ? -3.390 -5.582 4.858 1.00 98.12 240 TRP A N 1
ATOM 1818 C CA . TRP A 1 240 ? -2.150 -6.343 4.772 1.00 98.12 240 TRP A CA 1
ATOM 1819 C C . TRP A 1 240 ? -1.729 -6.832 6.145 1.00 98.12 240 TRP A C 1
ATOM 1821 O O . TRP A 1 240 ? -1.506 -6.027 7.052 1.00 98.12 240 TRP A O 1
ATOM 1831 N N . TRP A 1 241 ? -1.623 -8.148 6.280 1.00 97.81 241 TRP A N 1
ATOM 1832 C CA . TRP A 1 241 ? -1.061 -8.814 7.443 1.00 97.81 241 TRP A CA 1
ATOM 1833 C C . TRP A 1 241 ? 0.458 -8.913 7.288 1.00 97.81 241 TRP A C 1
ATOM 1835 O O . TRP A 1 241 ? 0.947 -9.256 6.211 1.00 97.81 241 TRP A O 1
ATOM 1845 N N . ILE A 1 242 ? 1.201 -8.579 8.342 1.00 95.69 242 ILE A N 1
ATOM 1846 C CA . ILE A 1 242 ? 2.669 -8.579 8.365 1.00 95.69 242 ILE A CA 1
ATOM 1847 C C . ILE A 1 242 ? 3.135 -9.126 9.713 1.00 95.69 242 ILE A C 1
ATOM 1849 O O . ILE A 1 242 ? 2.679 -8.637 10.751 1.00 95.69 242 ILE A O 1
ATOM 1853 N N . ASP A 1 243 ? 4.073 -10.073 9.706 1.00 95.00 243 ASP A N 1
ATOM 1854 C CA . ASP A 1 243 ? 4.626 -10.677 10.921 1.00 95.00 243 ASP A CA 1
ATOM 1855 C C . ASP A 1 243 ? 6.117 -10.359 11.126 1.00 95.00 243 ASP A C 1
ATOM 1857 O O . ASP A 1 243 ? 6.983 -10.974 10.507 1.00 95.00 243 ASP A O 1
ATOM 1861 N N . PRO A 1 244 ? 6.452 -9.408 12.015 1.00 91.31 244 PRO A N 1
ATOM 1862 C CA . PRO A 1 244 ? 7.819 -9.179 12.476 1.00 91.31 244 PRO A CA 1
ATOM 1863 C C . PRO A 1 244 ? 8.343 -10.234 13.475 1.00 91.31 244 PRO A C 1
ATOM 1865 O O . PRO A 1 244 ? 9.485 -10.120 13.916 1.00 91.31 244 PRO A O 1
ATOM 1868 N N . GLY A 1 245 ? 7.539 -11.229 13.869 1.00 90.38 245 GLY A N 1
ATOM 1869 C CA . GLY A 1 245 ? 7.932 -12.391 14.676 1.00 90.38 245 GLY A CA 1
ATOM 1870 C C . GLY A 1 245 ? 7.407 -12.406 16.118 1.00 90.38 245 GLY A C 1
ATOM 1871 O O . GLY A 1 245 ? 7.172 -13.481 16.668 1.00 90.38 245 GLY A O 1
ATOM 1872 N N . GLU A 1 246 ? 7.197 -11.247 16.753 1.00 89.25 246 GLU A N 1
ATOM 1873 C CA . GLU A 1 246 ? 6.643 -11.180 18.123 1.00 89.25 246 GLU A CA 1
ATOM 1874 C C . GLU A 1 246 ? 5.115 -11.058 18.146 1.00 89.25 246 GLU A C 1
ATOM 1876 O O . GLU A 1 246 ? 4.442 -11.647 18.994 1.00 89.25 246 GLU A O 1
ATOM 1881 N N . ARG A 1 247 ? 4.574 -10.236 17.245 1.00 93.50 247 ARG A N 1
ATOM 1882 C CA . ARG A 1 247 ? 3.146 -10.005 17.029 1.00 93.50 247 ARG A CA 1
ATOM 1883 C C . ARG A 1 247 ? 2.946 -9.655 15.577 1.00 93.50 247 ARG A C 1
ATOM 1885 O O . ARG A 1 247 ? 3.674 -8.814 15.062 1.00 93.50 247 ARG A O 1
ATOM 1892 N N . ALA A 1 248 ? 1.921 -10.228 14.969 1.00 96.56 248 ALA A N 1
ATOM 1893 C CA . ALA A 1 248 ? 1.526 -9.816 13.643 1.00 96.56 248 ALA A CA 1
ATOM 1894 C C . ALA A 1 248 ? 0.727 -8.517 13.716 1.00 96.56 248 ALA A C 1
ATOM 1896 O O . ALA A 1 248 ? 0.138 -8.177 14.747 1.00 96.56 248 ALA A O 1
ATOM 1897 N N . HIS A 1 249 ? 0.676 -7.800 12.601 1.00 96.81 249 HIS A N 1
ATOM 1898 C CA . HIS A 1 249 ? -0.123 -6.594 12.480 1.00 96.81 249 HIS A CA 1
ATOM 1899 C C . HIS A 1 249 ? -0.928 -6.611 11.191 1.00 96.81 249 HIS A C 1
ATOM 1901 O O . HIS A 1 249 ? -0.406 -6.996 10.148 1.00 96.81 249 HIS A O 1
ATOM 1907 N N . ILE A 1 250 ? -2.164 -6.112 11.242 1.00 98.19 250 ILE A N 1
ATOM 1908 C CA . ILE A 1 250 ? -2.879 -5.689 10.035 1.00 98.19 250 ILE A CA 1
ATOM 1909 C C . ILE A 1 250 ? -2.711 -4.185 9.867 1.00 98.19 250 ILE A C 1
ATOM 1911 O O . ILE A 1 250 ? -3.065 -3.419 10.765 1.00 98.19 250 ILE A O 1
ATOM 1915 N N . ARG A 1 251 ? -2.203 -3.774 8.704 1.00 98.25 251 ARG A N 1
ATOM 1916 C CA . ARG A 1 251 ? -2.212 -2.392 8.213 1.00 98.25 251 ARG A CA 1
ATOM 1917 C C . ARG A 1 251 ? -3.273 -2.290 7.131 1.00 98.25 251 ARG A C 1
ATOM 1919 O O . ARG A 1 251 ? -3.188 -2.986 6.122 1.00 98.25 251 ARG A O 1
ATOM 1926 N N . TRP A 1 252 ? -4.283 -1.459 7.351 1.00 98.69 252 TRP A N 1
ATOM 1927 C CA . TRP A 1 252 ? -5.420 -1.366 6.442 1.00 98.69 252 TRP A CA 1
ATOM 1928 C C . TRP A 1 252 ? -5.460 -0.008 5.765 1.00 98.69 252 TRP A C 1
ATOM 1930 O O . TRP A 1 252 ? -5.841 0.976 6.385 1.00 98.69 252 TRP A O 1
ATOM 1940 N N . VAL A 1 253 ? -5.043 0.062 4.505 1.00 98.50 253 VAL A N 1
ATOM 1941 C CA . VAL A 1 253 ? -5.086 1.300 3.724 1.00 98.50 253 VAL A CA 1
ATOM 1942 C C . VAL A 1 253 ? -6.530 1.603 3.359 1.00 98.50 253 VAL A C 1
ATOM 1944 O O . VAL A 1 253 ? -7.203 0.760 2.764 1.00 98.50 253 VAL A O 1
ATOM 1947 N N . ARG A 1 254 ? -7.009 2.787 3.745 1.00 98.06 254 ARG A N 1
ATOM 1948 C CA . ARG A 1 254 ? -8.400 3.212 3.574 1.00 98.06 254 ARG A CA 1
ATOM 1949 C C . ARG A 1 254 ? -8.495 4.383 2.589 1.00 98.06 254 ARG A C 1
ATOM 1951 O O . ARG A 1 254 ? -7.823 5.388 2.815 1.00 98.06 254 ARG A O 1
ATOM 1958 N N . PRO A 1 255 ? -9.316 4.284 1.524 1.00 96.50 255 PRO A N 1
ATOM 1959 C CA . PRO A 1 255 ? -9.399 5.304 0.474 1.00 96.50 255 PRO A CA 1
ATOM 1960 C C . PRO A 1 255 ? -10.306 6.493 0.837 1.00 96.50 255 PRO A C 1
ATOM 1962 O O . PRO A 1 255 ? -10.445 7.435 0.056 1.00 96.50 255 PRO A O 1
ATOM 1965 N N . GLU A 1 256 ? -10.994 6.459 1.976 1.00 96.75 256 GLU A N 1
ATOM 1966 C CA . GLU A 1 256 ? -11.820 7.581 2.421 1.00 96.75 256 GLU A CA 1
ATOM 1967 C C . GLU A 1 256 ? -10.994 8.839 2.742 1.00 96.75 256 GLU A C 1
ATOM 1969 O O . GLU A 1 256 ? -9.793 8.759 2.997 1.00 96.75 256 GLU A O 1
ATOM 1974 N N . ASP A 1 257 ? -11.644 10.011 2.758 1.00 94.81 257 ASP A N 1
ATOM 1975 C CA . ASP A 1 257 ? -11.003 11.243 3.233 1.00 94.81 257 ASP A CA 1
ATOM 1976 C C . ASP A 1 257 ? -10.478 11.059 4.664 1.00 94.81 257 ASP A C 1
ATOM 1978 O O . ASP A 1 257 ? -11.151 10.505 5.537 1.00 94.81 257 ASP A O 1
ATOM 1982 N N . GLU A 1 258 ? -9.268 11.551 4.921 1.00 94.06 258 GLU A N 1
ATOM 1983 C CA . GLU A 1 258 ? -8.567 11.310 6.180 1.00 94.06 258 GLU A CA 1
ATOM 1984 C C . GLU A 1 258 ? -9.317 11.866 7.398 1.00 94.06 258 GLU A C 1
ATOM 1986 O O . GLU A 1 258 ? -9.253 11.289 8.489 1.00 94.06 258 GLU A O 1
ATOM 1991 N N . ASN A 1 259 ? -10.013 12.997 7.252 1.00 93.25 259 ASN A N 1
ATOM 1992 C CA . ASN A 1 259 ? -10.753 13.610 8.352 1.00 93.25 259 ASN A CA 1
ATOM 1993 C C . ASN A 1 259 ? -12.096 12.919 8.570 1.00 93.25 259 ASN A C 1
ATOM 1995 O O . ASN A 1 259 ? -12.496 12.721 9.722 1.00 93.25 259 ASN A O 1
ATOM 1999 N N . GLU A 1 260 ? -12.781 12.550 7.489 1.00 95.19 260 GLU A N 1
ATOM 2000 C CA . GLU A 1 260 ? -14.017 11.769 7.556 1.00 95.19 260 GLU A CA 1
ATOM 2001 C C . GLU A 1 260 ? -13.765 10.402 8.194 1.00 95.19 260 GLU A C 1
ATOM 2003 O O . GLU A 1 260 ? -14.456 10.033 9.150 1.00 95.19 260 GLU A O 1
ATOM 2008 N N . LEU A 1 261 ? -12.713 9.701 7.761 1.00 97.00 261 LEU A N 1
ATOM 2009 C CA . LEU A 1 261 ? -12.328 8.421 8.337 1.00 97.00 261 LEU A CA 1
ATOM 2010 C C . LEU A 1 261 ? -11.912 8.565 9.799 1.00 97.00 261 LEU A C 1
ATOM 2012 O O . LEU A 1 261 ? -12.390 7.803 10.636 1.00 97.00 261 LEU A O 1
ATOM 2016 N N . LEU A 1 262 ? -11.089 9.562 10.151 1.00 96.31 262 LEU A N 1
ATOM 2017 C CA . LEU A 1 262 ? -10.734 9.815 11.552 1.00 96.31 262 LEU A CA 1
ATOM 2018 C C . LEU A 1 262 ? -11.984 9.996 12.417 1.00 96.31 262 LEU A C 1
ATOM 2020 O O . LEU A 1 262 ? -12.042 9.508 13.549 1.00 96.31 262 LEU A O 1
ATOM 2024 N N . ASN A 1 263 ? -12.983 10.707 11.896 1.00 95.94 263 ASN A N 1
ATOM 2025 C CA . ASN A 1 263 ? -14.224 10.917 12.614 1.00 95.94 263 ASN A CA 1
ATOM 2026 C C . ASN A 1 263 ? -15.024 9.613 12.760 1.00 95.94 263 ASN A C 1
ATOM 2028 O O . ASN A 1 263 ? -15.515 9.326 13.851 1.00 95.94 263 ASN A O 1
ATOM 2032 N N . ALA A 1 264 ? -15.119 8.805 11.704 1.00 97.31 264 ALA A N 1
ATOM 2033 C CA . ALA A 1 264 ? -15.782 7.506 11.749 1.00 97.31 264 ALA A CA 1
ATOM 2034 C C . ALA A 1 264 ? -15.097 6.544 12.734 1.00 97.31 264 ALA A C 1
ATOM 2036 O O . ALA A 1 264 ? -15.760 5.978 13.604 1.00 97.31 264 ALA A O 1
ATOM 2037 N N . LEU A 1 265 ? -13.765 6.434 12.688 1.00 97.56 265 LEU A N 1
ATOM 2038 C CA . LEU A 1 265 ? -12.984 5.621 13.624 1.00 97.56 265 LEU A CA 1
ATOM 2039 C C . LEU A 1 265 ? -13.177 6.082 15.073 1.00 97.56 265 LEU A C 1
ATOM 2041 O O . LEU A 1 265 ? -13.278 5.246 15.968 1.00 97.56 265 LEU A O 1
ATOM 2045 N N . ALA A 1 266 ? -13.277 7.392 15.324 1.00 97.19 266 ALA A N 1
ATOM 2046 C CA . ALA A 1 266 ? -13.549 7.919 16.660 1.00 97.19 266 ALA A CA 1
ATOM 2047 C C . ALA A 1 266 ? -14.923 7.483 17.196 1.00 97.19 266 ALA A C 1
ATOM 2049 O O . ALA A 1 266 ? -15.020 7.115 18.368 1.00 97.19 266 ALA A O 1
ATOM 2050 N N . ARG A 1 267 ? -15.958 7.472 16.346 1.00 97.06 267 ARG A N 1
ATOM 2051 C CA . ARG A 1 267 ? -17.303 6.983 16.700 1.00 97.06 267 ARG A CA 1
ATOM 2052 C C . ARG A 1 267 ? -17.290 5.489 17.016 1.00 97.06 267 ARG A C 1
ATOM 2054 O O . ARG A 1 267 ? -17.732 5.081 18.087 1.00 97.06 267 ARG A O 1
ATOM 2061 N N . VAL A 1 268 ? -16.691 4.687 16.137 1.00 97.75 268 VAL A N 1
ATOM 2062 C CA . VAL A 1 268 ? -16.569 3.230 16.317 1.00 97.75 268 VAL A CA 1
ATOM 2063 C C . VAL A 1 268 ? -15.744 2.889 17.567 1.00 97.75 268 VAL A C 1
ATOM 2065 O O . VAL A 1 268 ? -16.095 1.997 18.338 1.00 97.75 268 VAL A O 1
ATOM 2068 N N . HIS A 1 269 ? -14.672 3.639 17.833 1.00 97.56 269 HIS A N 1
ATOM 2069 C CA . HIS A 1 269 ? -13.859 3.467 19.036 1.00 97.56 269 HIS A CA 1
ATOM 2070 C C . HIS A 1 269 ? -14.609 3.856 20.315 1.00 97.56 269 HIS A C 1
ATOM 2072 O O . HIS A 1 269 ? -14.485 3.162 21.321 1.00 97.56 269 HIS A O 1
ATOM 2078 N N . ALA A 1 270 ? -15.400 4.933 20.296 1.00 97.12 270 ALA A N 1
ATOM 2079 C CA . ALA A 1 270 ? -16.225 5.329 21.439 1.00 97.12 270 ALA A CA 1
ATOM 2080 C C . ALA A 1 270 ? -17.301 4.285 21.776 1.00 97.12 270 ALA A C 1
ATOM 2082 O O . ALA A 1 270 ? -17.603 4.088 22.951 1.00 97.12 270 ALA A O 1
ATOM 2083 N N . ALA A 1 271 ? -17.810 3.572 20.768 1.00 96.69 271 ALA A N 1
ATOM 2084 C CA . ALA A 1 271 ? -18.703 2.428 20.946 1.00 96.69 271 ALA A CA 1
ATOM 2085 C C . ALA A 1 271 ? -17.989 1.157 21.461 1.00 96.69 271 ALA A C 1
ATOM 2087 O O . ALA A 1 271 ? -18.646 0.170 21.779 1.00 96.69 271 ALA A O 1
ATOM 2088 N N . GLY A 1 272 ? -16.654 1.166 21.568 1.00 96.69 272 GLY A N 1
ATOM 2089 C CA . GLY A 1 272 ? -15.859 0.004 21.973 1.00 96.69 272 GLY A CA 1
ATOM 2090 C C . GLY A 1 272 ? -15.696 -1.046 20.872 1.00 96.69 272 GLY A C 1
ATOM 2091 O O . GLY A 1 272 ? -15.277 -2.164 21.153 1.00 96.69 272 GLY A O 1
ATOM 2092 N N . GLU A 1 273 ? -16.004 -0.696 19.624 1.00 97.50 273 GLU A N 1
ATOM 2093 C CA . GLU A 1 273 ? -16.124 -1.645 18.516 1.00 97.50 273 GLU A CA 1
ATOM 2094 C C . GLU A 1 273 ? -14.947 -1.597 17.530 1.00 97.50 273 GLU A C 1
ATOM 2096 O O . GLU A 1 273 ? -14.967 -2.289 16.515 1.00 97.50 273 GLU A O 1
ATOM 2101 N N . LEU A 1 274 ? -13.907 -0.801 17.814 1.00 97.94 274 LEU A N 1
ATOM 2102 C CA . LEU A 1 274 ? -12.730 -0.649 16.948 1.00 97.94 274 LEU A CA 1
ATOM 2103 C C . LEU A 1 274 ? -11.743 -1.821 17.114 1.00 97.94 274 LEU A C 1
ATOM 2105 O O . LEU A 1 274 ? -10.608 -1.655 17.564 1.00 97.94 274 LEU A O 1
ATOM 2109 N N . HIS A 1 275 ? -12.186 -3.026 16.770 1.00 97.62 275 HIS A N 1
ATOM 2110 C CA . HIS A 1 275 ? -11.404 -4.261 16.820 1.00 97.62 275 HIS A CA 1
ATOM 2111 C C . HIS A 1 275 ? -11.835 -5.219 15.692 1.00 97.62 275 HIS A C 1
ATOM 2113 O O . HIS A 1 275 ? -12.930 -5.100 15.151 1.00 97.62 275 HIS A O 1
ATOM 2119 N N . LEU A 1 276 ? -10.978 -6.180 15.345 1.00 97.81 276 LEU A N 1
ATOM 2120 C CA . LEU A 1 276 ? -11.185 -7.185 14.289 1.00 97.81 276 LEU A CA 1
ATOM 2121 C C . LEU A 1 276 ? -11.704 -8.529 14.841 1.00 97.81 276 LEU A C 1
ATOM 2123 O O . LEU A 1 276 ? -11.551 -9.570 14.212 1.00 97.81 276 LEU A O 1
ATOM 2127 N N . GLY A 1 277 ? -12.305 -8.519 16.031 1.00 95.19 277 GLY A N 1
ATOM 2128 C CA . GLY A 1 277 ? -12.683 -9.725 16.780 1.00 95.19 277 GLY A CA 1
ATOM 2129 C C . GLY A 1 277 ? -11.789 -9.995 17.994 1.00 95.19 277 GLY A C 1
ATOM 2130 O O . GLY A 1 277 ? -11.021 -9.125 18.413 1.00 95.19 277 GLY A O 1
ATOM 2131 N N . GLU A 1 278 ? -11.947 -11.173 18.598 1.00 92.50 278 GLU A N 1
ATOM 2132 C CA . GLU A 1 278 ? -11.185 -11.598 19.779 1.00 92.50 278 GLU A CA 1
ATOM 2133 C C . GLU A 1 278 ? -9.678 -11.654 19.479 1.00 92.50 278 GLU A C 1
ATOM 2135 O O . GLU A 1 278 ? -9.269 -11.983 18.371 1.00 92.50 278 GLU A O 1
ATOM 2140 N N . GLY A 1 279 ? -8.844 -11.267 20.448 1.00 91.94 279 GLY A N 1
ATOM 2141 C CA . GLY A 1 279 ? -7.382 -11.267 20.302 1.00 91.94 279 GLY A CA 1
ATOM 2142 C C . GLY A 1 279 ? -6.794 -10.085 19.521 1.00 91.94 279 GLY A C 1
ATOM 2143 O O . GLY A 1 279 ? -5.607 -9.806 19.665 1.00 91.94 279 GLY A O 1
ATOM 2144 N N . SER A 1 280 ? -7.602 -9.335 18.766 1.00 97.00 280 SER A N 1
ATOM 2145 C CA . SER A 1 280 ? -7.137 -8.129 18.069 1.00 97.00 280 SER A CA 1
ATOM 2146 C C . SER A 1 280 ? -7.120 -6.894 18.974 1.00 97.00 280 SER A C 1
ATOM 2148 O O . SER A 1 280 ? -7.997 -6.696 19.821 1.00 97.00 280 SER A O 1
ATOM 2150 N N . LYS A 1 281 ? -6.137 -6.014 18.773 1.00 96.19 281 LYS A N 1
ATOM 2151 C CA . LYS A 1 281 ? -6.026 -4.755 19.518 1.00 96.19 281 LYS A CA 1
ATOM 2152 C C . LYS A 1 281 ? -5.667 -3.605 18.593 1.00 96.19 281 LYS A C 1
ATOM 2154 O O . LYS A 1 281 ? -4.628 -3.638 17.949 1.00 96.19 281 LYS A O 1
ATOM 2159 N N . PHE A 1 282 ? -6.472 -2.544 18.594 1.00 97.44 282 PHE A N 1
ATOM 2160 C CA . PHE A 1 282 ? -6.130 -1.320 17.871 1.00 97.44 282 PHE A CA 1
ATOM 2161 C C . PHE A 1 282 ? -4.823 -0.717 18.411 1.00 97.44 282 PHE A C 1
ATOM 2163 O O . PHE A 1 282 ? -4.720 -0.350 19.591 1.00 97.44 282 PHE A O 1
ATOM 2170 N N . ALA A 1 283 ? -3.819 -0.638 17.543 1.00 96.06 283 ALA A N 1
ATOM 2171 C CA . ALA A 1 283 ? -2.486 -0.155 17.872 1.00 96.06 283 ALA A CA 1
ATOM 2172 C C . ALA A 1 283 ? -2.410 1.365 17.697 1.00 96.06 283 ALA A C 1
ATOM 2174 O O . ALA A 1 283 ? -1.977 2.081 18.606 1.00 96.06 283 ALA A O 1
ATOM 2175 N N . GLY A 1 284 ? -2.920 1.859 16.571 1.00 96.56 284 GLY A N 1
ATOM 2176 C CA . GLY A 1 284 ? -2.864 3.264 16.204 1.00 96.56 284 GLY A CA 1
ATOM 2177 C C . GLY A 1 284 ? -3.201 3.473 14.736 1.00 96.56 284 GLY A C 1
ATOM 2178 O O . GLY A 1 284 ? -3.847 2.642 14.099 1.00 96.56 284 GLY A O 1
ATOM 2179 N N . VAL A 1 285 ? -2.761 4.606 14.210 1.00 97.06 285 VAL A N 1
ATOM 2180 C CA . VAL A 1 285 ? -2.995 5.004 12.824 1.00 97.06 285 VAL A CA 1
ATOM 2181 C C . VAL A 1 285 ? -1.765 5.720 12.290 1.00 97.06 285 VAL A C 1
ATOM 2183 O O . VAL A 1 285 ? -1.024 6.324 13.059 1.00 97.06 285 VAL A O 1
ATOM 2186 N N . PHE A 1 286 ? -1.536 5.677 10.988 1.00 96.12 286 PHE A N 1
ATOM 2187 C CA . PHE A 1 286 ? -0.596 6.578 10.331 1.00 96.12 286 PHE A CA 1
ATOM 2188 C C . PHE A 1 286 ? -1.209 7.126 9.047 1.00 96.12 286 PHE A C 1
ATOM 2190 O O . PHE A 1 286 ? -2.211 6.605 8.555 1.00 96.12 286 PHE A O 1
ATOM 2197 N N . ARG A 1 287 ? -0.620 8.202 8.530 1.00 94.38 287 ARG A N 1
ATOM 2198 C CA . ARG A 1 287 ? -1.000 8.820 7.259 1.00 94.38 287 ARG A CA 1
ATOM 2199 C C . ARG A 1 287 ? 0.151 8.709 6.282 1.00 94.38 287 ARG A C 1
ATOM 2201 O O . ARG A 1 287 ? 1.302 8.911 6.667 1.00 94.38 287 ARG A O 1
ATOM 2208 N N . THR A 1 288 ? -0.167 8.400 5.038 1.00 93.12 288 THR A N 1
ATOM 2209 C CA . THR A 1 288 ? 0.794 8.366 3.936 1.00 93.12 288 THR A CA 1
ATOM 2210 C C . THR A 1 288 ? 0.042 8.595 2.635 1.00 93.12 288 THR A C 1
ATOM 2212 O O . THR A 1 288 ? -1.113 8.194 2.527 1.00 93.12 288 THR A O 1
ATOM 2215 N N . HIS A 1 289 ? 0.660 9.283 1.674 1.00 92.81 289 HIS A N 1
ATOM 2216 C CA . HIS A 1 289 ? 0.089 9.491 0.334 1.00 92.81 289 HIS A CA 1
ATOM 2217 C C . HIS A 1 289 ? -1.367 9.987 0.320 1.00 92.81 289 HIS A C 1
ATOM 2219 O O . HIS A 1 289 ? -2.154 9.567 -0.520 1.00 92.81 289 HIS A O 1
ATOM 2225 N N . GLY A 1 290 ? -1.740 10.853 1.270 1.00 92.75 290 GLY A N 1
ATOM 2226 C CA . GLY A 1 290 ? -3.084 11.440 1.354 1.00 92.75 290 GLY A CA 1
ATOM 2227 C C . GLY A 1 290 ? -4.182 10.477 1.809 1.00 92.75 290 GLY A C 1
ATOM 2228 O O . GLY A 1 290 ? -5.362 10.802 1.677 1.00 92.75 290 GLY A O 1
ATOM 2229 N N . VAL A 1 291 ? -3.803 9.308 2.331 1.00 95.88 291 VAL A N 1
ATOM 2230 C CA . VAL A 1 291 ? -4.706 8.300 2.884 1.00 95.88 291 VAL A CA 1
ATOM 2231 C C . VAL A 1 291 ? -4.298 7.907 4.301 1.00 95.88 291 VAL A C 1
ATOM 2233 O O . VAL A 1 291 ? -3.159 8.078 4.748 1.00 95.88 291 VAL A O 1
ATOM 2236 N N . MET A 1 292 ? -5.258 7.340 5.022 1.00 96.81 292 MET A N 1
ATOM 2237 C CA . MET A 1 292 ? -5.092 6.928 6.407 1.00 96.81 292 MET A CA 1
ATOM 2238 C C . MET A 1 292 ? -5.026 5.402 6.517 1.00 96.81 292 MET A C 1
ATOM 2240 O O . MET A 1 292 ? -5.773 4.676 5.862 1.00 96.81 292 MET A O 1
ATOM 2244 N N . VAL A 1 293 ? -4.136 4.917 7.383 1.00 98.31 293 VAL A N 1
ATOM 2245 C CA . VAL A 1 293 ? -3.863 3.492 7.575 1.00 98.31 293 VAL A CA 1
ATOM 2246 C C . VAL A 1 293 ? -4.009 3.127 9.055 1.00 98.31 293 VAL A C 1
ATOM 2248 O O . VAL A 1 293 ? -3.055 3.258 9.830 1.00 98.31 293 VAL A O 1
ATOM 2251 N N . PRO A 1 294 ? -5.209 2.730 9.514 1.00 98.19 294 PRO A N 1
ATOM 2252 C CA . PRO A 1 294 ? -5.377 2.154 10.842 1.00 98.19 294 PRO A CA 1
ATOM 2253 C C . PRO A 1 294 ? -4.663 0.797 10.974 1.00 98.19 294 PRO A C 1
ATOM 2255 O O . PRO A 1 294 ? -4.542 0.034 10.010 1.00 98.19 294 PRO A O 1
ATOM 2258 N N . VAL A 1 295 ? -4.176 0.515 12.187 1.00 98.00 295 VAL A N 1
ATOM 2259 C CA . VAL A 1 295 ? -3.324 -0.643 12.492 1.00 98.00 295 VAL A CA 1
ATOM 2260 C C . VAL A 1 295 ? -3.842 -1.416 13.702 1.00 98.00 295 VAL A C 1
ATOM 2262 O O . VAL A 1 295 ? -4.188 -0.823 14.730 1.00 98.00 295 VAL A O 1
ATOM 2265 N N . TRP A 1 296 ? -3.822 -2.746 13.610 1.00 98.31 296 TRP A N 1
ATOM 2266 C CA . TRP A 1 296 ? -4.157 -3.657 14.707 1.00 98.31 296 TRP A CA 1
ATOM 2267 C C . TRP A 1 296 ? -3.015 -4.624 14.992 1.00 98.31 296 TRP A C 1
ATOM 2269 O O . TRP A 1 296 ? -2.476 -5.206 14.059 1.00 98.31 296 TRP A O 1
ATOM 2279 N N . ASP A 1 297 ? -2.694 -4.814 16.272 1.00 97.44 297 ASP A N 1
ATOM 2280 C CA . ASP A 1 297 ? -1.842 -5.899 16.763 1.00 97.44 297 ASP A CA 1
ATOM 2281 C C . ASP A 1 297 ? -2.660 -7.187 16.867 1.00 97.44 297 ASP A C 1
ATOM 2283 O O . ASP A 1 297 ? -3.809 -7.160 17.328 1.00 97.44 297 ASP A O 1
ATOM 2287 N N . LEU A 1 298 ? -2.039 -8.302 16.492 1.00 97.38 298 LEU A N 1
ATOM 2288 C CA . LEU A 1 298 ? -2.650 -9.620 16.370 1.00 97.38 298 LEU A CA 1
ATOM 2289 C C . LEU A 1 298 ? -1.732 -10.698 16.957 1.00 97.38 298 LEU A C 1
ATOM 2291 O O . LEU A 1 298 ? -0.517 -10.518 17.085 1.00 97.38 298 LEU A O 1
ATOM 2295 N N . ASP A 1 299 ? -2.329 -11.841 17.280 1.00 95.12 299 ASP A N 1
ATOM 2296 C CA . ASP A 1 299 ? -1.594 -13.080 17.525 1.00 95.12 299 ASP A CA 1
ATOM 2297 C C . ASP A 1 299 ? -1.049 -13.607 16.186 1.00 95.12 299 ASP A C 1
ATOM 2299 O O . ASP A 1 299 ? -1.817 -13.801 15.241 1.00 95.12 299 ASP A O 1
ATOM 2303 N N . ASN A 1 300 ? 0.269 -13.798 16.086 1.00 94.38 300 ASN A N 1
ATOM 2304 C CA . ASN A 1 300 ? 0.909 -14.276 14.859 1.00 94.38 300 ASN A CA 1
ATOM 2305 C C . ASN A 1 300 ? 0.815 -15.793 14.661 1.00 94.38 300 ASN A C 1
ATOM 2307 O O . ASN A 1 300 ? 1.157 -16.281 13.589 1.00 94.38 300 ASN A O 1
ATOM 2311 N N . SER A 1 301 ? 0.312 -16.544 15.645 1.00 93.94 301 SER A N 1
ATOM 2312 C CA . SER A 1 301 ? 0.023 -17.973 15.469 1.00 93.94 301 SER A CA 1
ATOM 2313 C C . SER A 1 301 ? -1.231 -18.239 14.627 1.00 93.94 301 SER A C 1
ATOM 2315 O O . SER A 1 301 ? -1.481 -19.381 14.240 1.00 93.94 301 SER A O 1
ATOM 2317 N N . TRP A 1 302 ? -2.029 -17.203 14.348 1.00 94.38 302 TRP A N 1
ATOM 2318 C CA . TRP A 1 302 ? -3.256 -17.298 13.562 1.00 94.38 302 TRP A CA 1
ATOM 2319 C C . TRP A 1 302 ? -2.984 -17.010 12.088 1.00 94.38 302 TRP A C 1
ATOM 2321 O O . TRP A 1 302 ? -2.280 -16.058 11.753 1.00 94.38 302 TRP A O 1
ATOM 2331 N N . GLU A 1 303 ? -3.615 -17.785 11.205 1.00 94.25 303 GLU A N 1
ATOM 2332 C CA . GLU A 1 303 ? -3.504 -17.575 9.760 1.00 94.25 303 GLU A CA 1
ATOM 2333 C C . GLU A 1 303 ? -4.072 -16.202 9.349 1.00 94.25 303 GLU A C 1
ATOM 2335 O O . GLU A 1 303 ? -5.151 -15.828 9.837 1.00 94.25 303 GLU A O 1
ATOM 2340 N N . PRO A 1 304 ? -3.422 -15.474 8.416 1.00 94.81 304 PRO A N 1
ATOM 2341 C CA . PRO A 1 304 ? -3.818 -14.118 8.020 1.00 94.81 304 PRO A CA 1
ATOM 2342 C C . PRO A 1 304 ? -5.290 -13.995 7.612 1.00 94.81 304 PRO A C 1
ATOM 2344 O O . PRO A 1 304 ? -5.997 -13.077 8.036 1.00 94.81 304 PRO A O 1
ATOM 2347 N N . GLN A 1 305 ? -5.787 -14.966 6.846 1.00 96.38 305 GLN A N 1
ATOM 2348 C CA . GLN A 1 305 ? -7.149 -14.963 6.317 1.00 96.38 305 GLN A CA 1
ATOM 2349 C C . GLN A 1 305 ? -8.232 -15.146 7.402 1.00 96.38 305 GLN A C 1
ATOM 2351 O O . GLN A 1 305 ? -9.397 -14.812 7.177 1.00 96.38 305 GLN A O 1
ATOM 2356 N N . THR A 1 306 ? -7.871 -15.584 8.616 1.00 96.19 306 THR A N 1
ATOM 2357 C CA . THR A 1 306 ? -8.805 -15.695 9.756 1.00 96.19 306 THR A CA 1
ATOM 2358 C C . THR A 1 306 ? -9.423 -14.344 10.129 1.00 96.19 306 THR A C 1
ATOM 2360 O O . THR A 1 306 ? -10.568 -14.276 10.583 1.00 96.19 306 THR A O 1
ATOM 2363 N N . TRP A 1 307 ? -8.697 -13.250 9.886 1.00 97.38 307 TRP A N 1
ATOM 2364 C CA . TRP A 1 307 ? -9.119 -11.889 10.217 1.00 97.38 307 TRP A CA 1
ATOM 2365 C C . TRP A 1 307 ? -10.111 -11.281 9.213 1.00 97.38 307 TRP A C 1
ATOM 2367 O O . TRP A 1 307 ? -10.681 -10.225 9.498 1.00 97.38 307 TRP A O 1
ATOM 2377 N N . GLN A 1 308 ? -10.382 -11.951 8.083 1.00 98.06 308 GLN A N 1
ATOM 2378 C CA . GLN A 1 308 ? -11.302 -11.483 7.036 1.00 98.06 308 GLN A CA 1
ATOM 2379 C C . GLN A 1 308 ? -12.658 -11.048 7.605 1.00 98.06 308 GLN A C 1
ATOM 2381 O O . GLN A 1 308 ? -13.091 -9.919 7.393 1.00 98.06 308 GLN A O 1
ATOM 2386 N N . LYS A 1 309 ? -13.327 -11.923 8.365 1.00 97.94 309 LYS A N 1
ATOM 2387 C CA . LYS A 1 309 ? -14.671 -11.635 8.898 1.00 97.94 309 LYS A CA 1
ATOM 2388 C C . LYS A 1 309 ? -14.672 -10.436 9.846 1.00 97.94 309 LYS A C 1
ATOM 2390 O O . LYS A 1 309 ? -15.655 -9.701 9.909 1.00 97.94 309 LYS A O 1
ATOM 2395 N N . GLY A 1 310 ? -13.578 -10.248 10.585 1.00 98.19 310 GLY A N 1
ATOM 2396 C CA . GLY A 1 310 ? -13.375 -9.097 11.459 1.00 98.19 310 GLY A CA 1
ATOM 2397 C C . GLY A 1 310 ? -13.272 -7.793 10.674 1.00 98.19 310 GLY A C 1
ATOM 2398 O O . GLY A 1 310 ? -13.930 -6.818 11.030 1.00 98.19 310 GLY A O 1
ATOM 2399 N N . LEU A 1 311 ? -12.509 -7.800 9.578 1.00 98.62 311 LEU A N 1
ATOM 2400 C CA . LEU A 1 311 ? -12.387 -6.663 8.662 1.00 98.62 311 LEU A CA 1
ATOM 2401 C C . LEU A 1 311 ? -13.721 -6.321 7.995 1.00 98.62 311 LEU A C 1
ATOM 2403 O O . LEU A 1 311 ? -14.128 -5.168 8.031 1.00 98.62 311 LEU A O 1
ATOM 2407 N N . GLU A 1 312 ? -14.445 -7.307 7.465 1.00 98.62 312 GLU A N 1
ATOM 2408 C CA . GLU A 1 312 ? -15.755 -7.096 6.828 1.00 98.62 312 GLU A CA 1
ATOM 2409 C C . GLU A 1 312 ? -16.800 -6.552 7.815 1.00 98.62 312 GLU A C 1
ATOM 2411 O O . GLU A 1 312 ? -17.603 -5.678 7.483 1.00 98.62 312 GLU A O 1
ATOM 2416 N N . ALA A 1 313 ? -16.802 -7.052 9.055 1.00 98.44 313 ALA A N 1
ATOM 2417 C CA . ALA A 1 313 ? -17.687 -6.547 10.099 1.00 98.44 313 ALA A CA 1
ATOM 2418 C C . ALA A 1 313 ? -17.324 -5.113 10.505 1.00 98.44 313 ALA A C 1
ATOM 2420 O O . ALA A 1 313 ? -18.215 -4.280 10.683 1.00 98.44 313 ALA A O 1
ATOM 2421 N N . LEU A 1 314 ? -16.030 -4.814 10.642 1.00 98.62 314 LEU A N 1
ATOM 2422 C CA . LEU A 1 314 ? -15.566 -3.478 10.991 1.00 98.62 314 LEU A CA 1
ATOM 2423 C C . LEU A 1 314 ? -15.788 -2.477 9.849 1.00 98.62 314 LEU A C 1
ATOM 2425 O O . LEU A 1 314 ? -16.168 -1.341 10.119 1.00 98.62 314 LEU A O 1
ATOM 2429 N N . ASP A 1 315 ? -15.633 -2.891 8.590 1.00 98.62 315 ASP A N 1
ATOM 2430 C CA . ASP A 1 315 ? -15.911 -2.056 7.416 1.00 98.62 315 ASP A CA 1
ATOM 2431 C C . ASP A 1 315 ? -17.357 -1.561 7.417 1.00 98.62 315 ASP A C 1
ATOM 2433 O O . ASP A 1 315 ? -17.606 -0.371 7.240 1.00 98.62 315 ASP A O 1
ATOM 2437 N N . LYS A 1 316 ? -18.311 -2.453 7.713 1.00 98.44 316 LYS A N 1
ATOM 2438 C CA . LYS A 1 316 ? -19.734 -2.099 7.832 1.00 98.44 316 LYS A CA 1
ATOM 2439 C C . LYS A 1 316 ? -19.963 -1.041 8.909 1.00 98.44 316 LYS A C 1
ATOM 2441 O O . LYS A 1 316 ? -20.631 -0.044 8.649 1.00 98.44 316 LYS A O 1
ATOM 2446 N N . LYS A 1 317 ? -19.346 -1.200 10.083 1.00 98.31 317 LYS A N 1
ATOM 2447 C CA . LYS A 1 317 ? -19.439 -0.222 11.183 1.00 98.31 317 LYS A CA 1
ATOM 2448 C C . LYS A 1 317 ? -18.814 1.122 10.815 1.00 98.31 317 LYS A C 1
ATOM 2450 O O . LYS A 1 317 ? -19.362 2.171 11.146 1.00 98.31 317 LYS A O 1
ATOM 2455 N N . ILE A 1 318 ? -17.679 1.106 10.115 1.00 98.12 318 ILE A N 1
ATOM 2456 C CA . ILE A 1 318 ? -17.038 2.322 9.603 1.00 98.12 318 ILE A CA 1
ATOM 2457 C C . ILE A 1 318 ? -17.954 3.002 8.580 1.00 98.12 318 ILE A C 1
ATOM 2459 O O . ILE A 1 318 ? -18.164 4.208 8.677 1.00 98.12 318 ILE A O 1
ATOM 2463 N N . ALA A 1 319 ? -18.549 2.254 7.651 1.00 97.81 319 ALA A N 1
ATOM 2464 C CA . ALA A 1 319 ? -19.479 2.785 6.658 1.00 97.81 319 ALA A CA 1
ATOM 2465 C C . ALA A 1 319 ? -20.726 3.418 7.303 1.00 97.81 319 ALA A C 1
ATOM 2467 O O . ALA A 1 319 ? -21.127 4.518 6.921 1.00 97.81 319 ALA A O 1
ATOM 2468 N N . GLU A 1 320 ? -21.299 2.779 8.325 1.00 96.94 320 GLU A N 1
ATOM 2469 C CA . GLU A 1 320 ? -22.397 3.340 9.124 1.00 96.94 320 GLU A CA 1
ATOM 2470 C C . GLU A 1 320 ? -21.975 4.628 9.849 1.00 96.94 320 GLU A C 1
ATOM 2472 O O . GLU A 1 320 ? -22.698 5.627 9.842 1.00 96.94 320 GLU A O 1
ATOM 2477 N N . ALA A 1 321 ? -20.776 4.643 10.439 1.00 96.31 321 ALA A N 1
ATOM 2478 C CA . ALA A 1 321 ? -20.237 5.809 11.131 1.00 96.31 321 ALA A CA 1
ATOM 2479 C C . ALA A 1 321 ? -19.876 6.969 10.185 1.00 96.31 321 ALA A C 1
ATOM 2481 O O . ALA A 1 321 ? -19.956 8.129 10.603 1.00 96.31 321 ALA A O 1
ATOM 2482 N N . LEU A 1 322 ? -19.495 6.678 8.936 1.00 95.31 322 LEU A N 1
ATOM 2483 C CA . LEU A 1 322 ? -19.276 7.661 7.869 1.00 95.31 322 LEU A CA 1
ATOM 2484 C C . LEU A 1 322 ? -20.597 8.276 7.399 1.00 95.31 322 LEU A C 1
ATOM 2486 O O . LEU A 1 322 ? -20.678 9.488 7.232 1.00 95.31 322 LEU A O 1
ATOM 2490 N N . ALA A 1 323 ? -21.648 7.464 7.254 1.00 94.75 323 ALA A N 1
ATOM 2491 C CA . ALA A 1 323 ? -22.980 7.935 6.871 1.00 94.75 323 ALA A CA 1
ATOM 2492 C C . ALA A 1 323 ? -23.671 8.781 7.963 1.00 94.75 323 ALA A C 1
ATOM 2494 O O . ALA A 1 323 ? -24.696 9.417 7.707 1.00 94.75 323 ALA A O 1
ATOM 2495 N N . ASN A 1 324 ? -23.135 8.793 9.187 1.00 87.69 324 ASN A N 1
ATOM 2496 C CA . ASN A 1 324 ? -23.686 9.561 10.295 1.00 87.69 324 ASN A CA 1
ATOM 2497 C C . ASN A 1 324 ? -23.355 11.064 10.185 1.00 87.69 324 ASN A C 1
ATOM 2499 O O . ASN A 1 324 ? -22.279 11.525 10.587 1.00 87.69 324 ASN A O 1
ATOM 2503 N N . ASP A 1 325 ? -24.345 11.829 9.721 1.00 69.00 325 ASP A N 1
ATOM 2504 C CA . ASP A 1 325 ? -24.305 13.289 9.565 1.00 69.00 325 ASP A CA 1
ATOM 2505 C C . ASP A 1 325 ? -24.803 14.055 10.810 1.00 69.00 325 ASP A C 1
ATOM 2507 O O . ASP A 1 325 ? -25.326 15.166 10.738 1.00 69.00 325 ASP A O 1
ATOM 2511 N N . SER A 1 326 ? -24.659 13.485 12.013 1.00 73.69 326 SER A N 1
ATOM 2512 C CA . SER A 1 326 ? -25.033 14.184 13.254 1.00 73.69 326 SER A CA 1
ATOM 2513 C C . SER A 1 326 ? -24.249 15.489 13.479 1.00 73.69 326 SER A C 1
ATOM 2515 O O . SER A 1 326 ? -24.638 16.308 14.316 1.00 73.69 326 SER A O 1
ATOM 2517 N N . GLY A 1 327 ? -23.124 15.674 12.771 1.00 69.69 327 GLY A N 1
ATOM 2518 C CA . GLY A 1 327 ? -22.267 16.866 12.778 1.00 69.69 327 GLY A CA 1
ATOM 2519 C C . GLY A 1 327 ? -21.624 17.211 14.129 1.00 69.69 327 GLY A C 1
ATOM 2520 O O . GLY A 1 327 ? -20.835 18.151 14.218 1.00 69.69 327 GLY A O 1
ATOM 2521 N N . ARG A 1 328 ? -21.956 16.483 15.200 1.00 83.25 328 ARG A N 1
ATOM 2522 C CA . ARG A 1 328 ? -21.526 16.761 16.571 1.00 83.25 328 ARG A CA 1
ATOM 2523 C C . ARG A 1 328 ? -21.041 15.491 17.235 1.00 83.25 328 ARG A C 1
ATOM 2525 O O . ARG A 1 328 ? -21.722 14.474 17.200 1.00 83.25 328 ARG A O 1
ATOM 2532 N N . PHE A 1 329 ? -19.883 15.603 17.870 1.00 91.25 329 PHE A N 1
ATOM 2533 C CA . PHE A 1 329 ? -19.318 14.537 18.677 1.00 91.25 329 PHE A CA 1
ATOM 2534 C C . PHE A 1 329 ? -19.866 14.569 20.097 1.00 91.25 329 PHE A C 1
ATOM 2536 O O . PHE A 1 329 ? -19.981 15.641 20.701 1.00 91.25 329 PHE A O 1
ATOM 2543 N N . SER A 1 330 ? -20.156 13.391 20.641 1.00 93.00 330 SER A N 1
ATOM 2544 C CA . SER A 1 330 ? -20.319 13.209 22.078 1.00 93.00 330 SER A CA 1
ATOM 2545 C C . SER A 1 330 ? -18.981 13.453 22.808 1.00 93.00 330 SER A C 1
ATOM 2547 O O . SER A 1 330 ? -17.909 13.425 22.189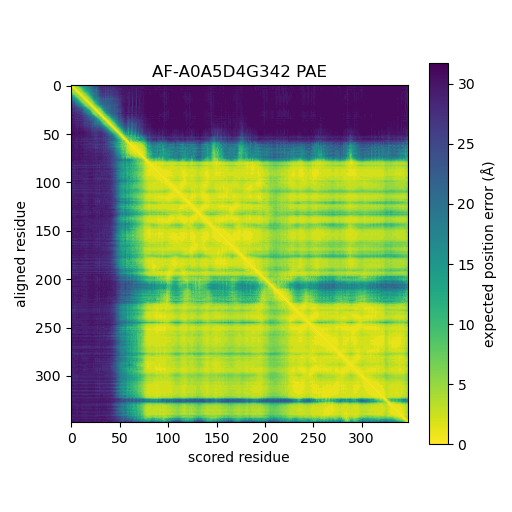 1.00 93.00 330 SER A O 1
ATOM 2549 N N . PRO A 1 331 ? -18.992 13.686 24.133 1.00 96.25 331 PRO A N 1
ATOM 2550 C CA . PRO A 1 331 ? -17.761 13.759 24.923 1.00 96.25 331 PRO A CA 1
ATOM 2551 C C . PRO A 1 331 ? -16.870 12.512 24.778 1.00 96.25 331 PRO A C 1
ATOM 2553 O O . PRO A 1 331 ? -15.643 12.627 24.729 1.00 96.25 331 PRO A O 1
ATOM 2556 N N . GLU A 1 332 ? -17.475 11.328 24.679 1.00 96.31 332 GLU A N 1
ATOM 2557 C CA . GLU A 1 332 ? -16.794 10.046 24.488 1.00 96.31 332 GLU A CA 1
ATOM 2558 C C . GLU A 1 332 ? -16.152 9.956 23.100 1.00 96.31 332 GLU A C 1
ATOM 2560 O O . GLU A 1 332 ? -14.978 9.602 23.001 1.00 96.31 332 GLU A O 1
ATOM 2565 N N . GLU A 1 333 ? -16.872 10.349 22.046 1.00 96.31 333 GLU A N 1
ATOM 2566 C CA . GLU A 1 333 ? -16.360 10.406 20.669 1.00 96.31 333 GLU A CA 1
ATOM 2567 C C . GLU A 1 333 ? -15.210 11.411 20.542 1.00 96.31 333 GLU A C 1
ATOM 2569 O O . GLU A 1 333 ? -14.176 11.120 19.937 1.00 96.31 333 GLU A O 1
ATOM 2574 N N . GLN A 1 334 ? -15.323 12.571 21.192 1.00 96.50 334 GLN A N 1
ATOM 2575 C CA . GLN A 1 334 ? -14.246 13.555 21.230 1.00 96.50 334 GLN A CA 1
ATOM 2576 C C . GLN A 1 334 ? -13.005 12.998 21.938 1.00 96.50 334 GLN A C 1
ATOM 2578 O O . GLN A 1 334 ? -11.885 13.162 21.449 1.00 96.50 334 GLN A O 1
ATOM 2583 N N . LYS A 1 335 ? -13.180 12.305 23.069 1.00 97.12 335 LYS A N 1
ATOM 2584 C CA . LYS A 1 335 ? -12.079 11.647 23.786 1.00 97.12 335 LYS A CA 1
ATOM 2585 C C . LYS A 1 335 ? -11.452 10.522 22.955 1.00 97.12 335 LYS A C 1
ATOM 2587 O O . LYS A 1 335 ? -10.225 10.393 22.933 1.00 97.12 335 LYS A O 1
ATOM 2592 N N . ALA A 1 336 ? -12.264 9.732 22.258 1.00 97.00 336 ALA A N 1
ATOM 2593 C CA . ALA A 1 336 ? -11.808 8.691 21.344 1.00 97.00 336 ALA A CA 1
ATOM 2594 C C . ALA A 1 336 ? -10.975 9.283 20.199 1.00 97.00 336 ALA A C 1
ATOM 2596 O O . ALA A 1 336 ? -9.858 8.823 19.968 1.00 97.00 336 ALA A O 1
ATOM 2597 N N . LYS A 1 337 ? -11.439 10.371 19.571 1.00 96.44 337 LYS A N 1
ATOM 2598 C CA . LYS A 1 337 ? -10.683 11.095 18.539 1.00 96.44 337 LYS A CA 1
ATOM 2599 C C . LYS A 1 337 ? -9.317 11.545 19.045 1.00 96.44 337 LYS A C 1
ATOM 2601 O O . LYS A 1 337 ? -8.313 11.284 18.393 1.00 96.44 337 LYS A O 1
ATOM 2606 N N . GLN A 1 338 ? -9.262 12.178 20.220 1.00 96.94 338 GLN A N 1
ATOM 2607 C CA . GLN A 1 338 ? -7.990 12.601 20.820 1.00 96.94 338 GLN A CA 1
ATOM 2608 C C . GLN A 1 338 ? -7.068 11.410 21.108 1.00 96.94 338 GLN A C 1
ATOM 2610 O O . GLN A 1 338 ? -5.859 11.506 20.923 1.00 96.94 338 GLN A O 1
ATOM 2615 N N . THR A 1 339 ? -7.637 10.269 21.507 1.00 96.00 339 THR A N 1
ATOM 2616 C CA . THR A 1 339 ? -6.874 9.035 21.731 1.00 96.00 339 THR A CA 1
ATOM 2617 C C . THR A 1 339 ? -6.264 8.516 20.429 1.00 96.00 339 THR A C 1
ATOM 2619 O O . THR A 1 339 ? -5.079 8.195 20.413 1.00 96.00 339 THR A O 1
ATOM 2622 N N . ILE A 1 340 ? -7.032 8.478 19.336 1.00 96.38 340 ILE A N 1
ATOM 2623 C CA . ILE A 1 340 ? -6.539 8.049 18.019 1.00 96.38 340 ILE A CA 1
ATOM 2624 C C . ILE A 1 340 ? -5.438 8.993 17.526 1.00 96.38 340 ILE A C 1
ATOM 2626 O O . ILE A 1 340 ? -4.363 8.525 17.173 1.00 96.38 340 ILE A O 1
ATOM 2630 N N . VAL A 1 341 ? -5.654 10.311 17.600 1.00 94.88 341 VAL A N 1
ATOM 2631 C CA . VAL A 1 341 ? -4.649 11.320 17.213 1.00 94.88 341 VAL A CA 1
ATOM 2632 C C . VAL A 1 341 ? -3.372 11.192 18.049 1.00 94.88 341 VAL A C 1
ATOM 2634 O O . VAL A 1 341 ? -2.272 11.291 17.521 1.00 94.88 341 VAL A O 1
ATOM 2637 N N . SER A 1 342 ? -3.483 10.914 19.352 1.00 92.62 342 SER A N 1
ATOM 2638 C CA . SER A 1 342 ? -2.305 10.704 20.211 1.00 92.62 342 SER A CA 1
ATOM 2639 C C . SER A 1 342 ? -1.523 9.424 19.894 1.00 92.62 342 SER A C 1
ATOM 2641 O O . SER A 1 342 ? -0.369 9.299 20.296 1.00 92.62 342 SER A O 1
ATOM 2643 N N . ARG A 1 343 ? -2.157 8.474 19.198 1.00 91.88 343 ARG A N 1
ATOM 2644 C CA . ARG A 1 343 ? -1.579 7.202 18.741 1.00 91.88 343 ARG A CA 1
ATOM 2645 C C . ARG A 1 343 ? -1.207 7.241 17.262 1.00 91.88 343 ARG A C 1
ATOM 2647 O O . ARG A 1 343 ? -0.990 6.190 16.660 1.00 91.88 343 ARG A O 1
ATOM 2654 N N . GLU A 1 344 ? -1.171 8.431 16.676 1.00 90.31 344 GLU A N 1
ATOM 2655 C CA . GLU A 1 344 ? -0.718 8.594 15.311 1.00 90.31 344 GLU A CA 1
ATOM 2656 C C . GLU A 1 344 ? 0.797 8.401 15.239 1.00 90.31 344 GLU A C 1
ATOM 2658 O O . GLU A 1 344 ? 1.563 9.061 15.945 1.00 90.31 344 GLU A O 1
ATOM 2663 N N . VAL A 1 345 ? 1.226 7.468 14.397 1.00 84.88 345 VAL A N 1
ATOM 2664 C CA . VAL A 1 345 ? 2.636 7.172 14.159 1.00 84.88 345 VAL A CA 1
ATOM 2665 C C . VAL A 1 345 ? 3.046 7.824 12.847 1.00 84.88 345 VAL A C 1
ATOM 2667 O O . VAL A 1 345 ? 2.316 7.785 11.863 1.00 84.88 345 VAL A O 1
ATOM 2670 N N . THR A 1 346 ? 4.233 8.422 12.814 1.00 72.06 346 THR A N 1
ATOM 2671 C CA . THR A 1 346 ? 4.847 8.867 11.560 1.00 72.06 346 THR A CA 1
ATOM 2672 C C . THR A 1 346 ? 5.771 7.766 11.061 1.00 72.06 346 THR A C 1
ATOM 2674 O O . THR A 1 346 ? 6.750 7.445 11.738 1.00 72.06 346 THR A O 1
ATOM 2677 N N . ILE A 1 347 ? 5.466 7.194 9.898 1.00 68.25 347 ILE A N 1
ATOM 2678 C CA . ILE A 1 347 ? 6.393 6.308 9.185 1.00 68.25 347 ILE A CA 1
ATOM 2679 C C . ILE A 1 347 ? 7.406 7.198 8.451 1.00 68.25 347 ILE A C 1
ATOM 2681 O O . ILE A 1 347 ? 7.053 8.291 8.005 1.00 68.25 347 ILE A O 1
ATOM 2685 N N . ARG A 1 348 ? 8.680 6.801 8.435 1.00 53.75 348 ARG A N 1
ATOM 2686 C CA . ARG A 1 348 ? 9.759 7.506 7.734 1.00 53.75 348 ARG A CA 1
ATOM 2687 C C . ARG A 1 348 ? 10.466 6.575 6.783 1.00 53.75 348 ARG A C 1
ATOM 2689 O O . ARG A 1 348 ? 10.703 5.426 7.218 1.00 53.75 348 ARG A O 1
#

InterPro domains:
  IPR045970 Protein of unknown function DUF5926 [PF19348] (81-348)

Foldseek 3Di:
DYDDDDDDDDDDDDDDDDDDDDDDDDDDDDDDDDDDDDDDDDPPPPPPPPPDDDDPPDDPVRSVVVVVVVVVVVVDFQLFQLLLAPCSLVLQCLQFPQLWKKWWFAWPLDPFTEIEISADVVQFQKAFAAVVQRRYIYGHSGHPDDERRSQQLRQQRSVVSSVHDHGDTHRGSHHPPPGDGSCNTGPRYDDTDMGRDLFDCVPDDPVLVPDVVSVVVRVVSSVPRWDKDWQDEPAAGTWMWTDPPPWIKIKGWHSDQPVLLLLLCLVCVLVVNNALDPQKDFQAWEDDSRTIITMITHHPVDDPNVSHNSRVVVRVSSVVSSPDPPVDDDPSSVVSSVVRVVSYDYRD

Mean predicted aligned error: 12.4 Å

Sequence (348 aa):
MGGDKLPRGGCGLAAKLGRRRGGSGLVLRWGRGLSVRQVRISSVAKKNKKNQDLPEGMSRRQAKLAARAAERAKLQRDARPYADFAMESDLVALQEFVPSARVKVEVEGIDFPVSLVTVLPGAVAAMRRAAEDGGEGFVALQTQRPGDNPNRDLAYALNWMKTAQPGAALEVGVADGNEPELTDLLDPKADAEIVVEQDFNWWLTEEHQDNPQVAATLQRANDSVLPSEKVRGEFKGAAWWIDPGERAHIRWVRPEDENELLNALARVHAAGELHLGEGSKFAGVFRTHGVMVPVWDLDNSWEPQTWQKGLEALDKKIAEALANDSGRFSPEEQKAKQTIVSREVTIR

Radius of gyration: 31.92 Å; Cα contacts (8 Å, |Δi|>4): 534; chains: 1; bounding box: 70×97×91 Å

pLDDT: mean 82.18, std 22.27, range [26.84, 98.69]

Organism: NCBI:txid43771